Protein AF-A0A662G583-F1 (afdb_monomer_lite)

Foldseek 3Di:
DDPVVVVVVVVVPDQDAAAEDADDFLVVVLVDDLQVQLVLCVDDLVVLLVVVPDDPVLSVVSNDPVDDVVVNQVSVVVSLVRRCPPPSNVVVQCCLCQQQVQNDDDPVGVVSSSVSSNVLSDPCNCVCVQCVRNSHQEYEYDDLDCPRHDPRHYFYADECQLLQVDQALVSVVVLCVLLVHDDPFPVRSLVSLLVSCVVRCVRGPYYDHPCVVVDDPDQDPDDPVLLRQLVVLRVCVDPPDDPDRDDCVSNSNVSSVSVVSSVVSVVVVD

Radius of gyration: 24.38 Å; chains: 1; bounding box: 76×42×62 Å

Sequence (270 aa):
MGAYEYVARIVESLLLIDAHEHLEPESGRLSGSQDPLPMFLTHYLSTDFLVAGMGVEELERLRNSEVPWESRWELFEEWWGYAQTTGYGQVIRLAIRDLYGVEELSRNSYPKLLEAMEKAARPGFYRWVLRERGGIEKCILDRGVVRDYDRDLFVPVIRLDDLIGISTRAGLRRLCEKLHKSIHSIDELESGFRKYIRDRLKEYVGVKVGLAYERTLYFEDVERCEAERALKLLLCGNLEAREYTPGFEELKPLQDYLMHLLLRELEELG

pLDDT: mean 92.72, std 7.93, range [47.19, 98.25]

Secondary structure (DSSP, 8-state):
--HHHHHHHHHHTSPEEEEEE----HHHHHHS---HHHHHTTTHHHHHHHHHT--HHHHHHHH-TTS-HHHHHHHHHHHHHHHTTSHHHHHHHHHHHHHH--SS-STTTHHHHHHHHHHH-STTHHIIIIIIIT-EEEEEE--S--TTS-TTTEEE-EE-HHHH---SHHHHHHHHHHHTS--SSHHHHHHHHHHHHHHHGGG-S-EE--GGGTS-S------HHHHHHHHHHHHHTTSSS------HHHHHHHHHHHHHHHHHHHHHH-

Structure (mmCIF, N/CA/C/O backbone):
data_AF-A0A662G583-F1
#
_entry.id   AF-A0A662G583-F1
#
loop_
_atom_site.group_PDB
_atom_site.id
_atom_site.type_symbol
_atom_site.label_atom_id
_atom_site.label_alt_id
_atom_site.label_comp_id
_atom_site.label_asym_id
_atom_site.labe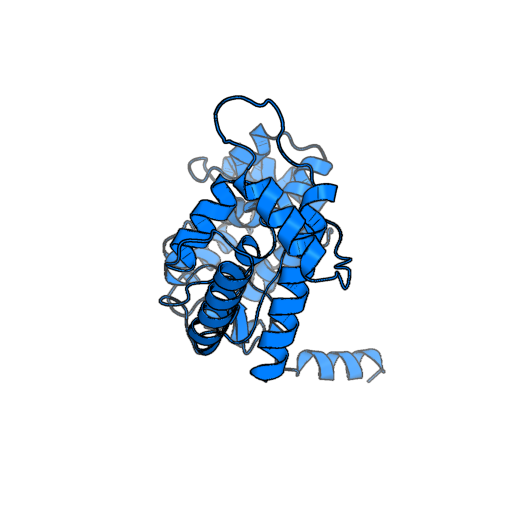l_entity_id
_atom_site.label_seq_id
_atom_site.pdbx_PDB_ins_code
_atom_site.Cartn_x
_atom_site.Cartn_y
_atom_site.Cartn_z
_atom_site.occupancy
_atom_site.B_iso_or_equiv
_atom_site.auth_seq_id
_atom_site.auth_comp_id
_atom_site.auth_asym_id
_atom_site.auth_atom_id
_atom_site.pdbx_PDB_model_num
ATOM 1 N N . MET A 1 1 ? -40.698 3.390 0.089 1.00 69.00 1 MET A N 1
ATOM 2 C CA . MET A 1 1 ? -39.225 3.334 0.028 1.00 69.00 1 MET A CA 1
ATOM 3 C C . MET A 1 1 ? -38.822 4.246 -1.111 1.00 69.00 1 MET A C 1
ATOM 5 O O . MET A 1 1 ? -39.344 4.049 -2.203 1.00 69.00 1 MET A O 1
ATOM 9 N N . GLY A 1 2 ? -38.070 5.309 -0.838 1.00 93.88 2 GLY A N 1
ATOM 10 C CA . GLY A 1 2 ? -37.624 6.235 -1.872 1.00 93.88 2 GLY A CA 1
ATOM 11 C C . GLY A 1 2 ? -36.512 5.619 -2.721 1.00 93.88 2 GLY A C 1
ATOM 12 O O . GLY A 1 2 ? -36.011 4.529 -2.435 1.00 93.88 2 GLY A O 1
ATOM 13 N N . ALA A 1 3 ? -36.145 6.314 -3.799 1.00 93.38 3 ALA A N 1
ATOM 14 C CA . ALA A 1 3 ? -35.082 5.868 -4.698 1.00 93.38 3 ALA A CA 1
ATOM 15 C C . ALA A 1 3 ? -33.729 5.750 -3.974 1.00 93.38 3 ALA A C 1
ATOM 17 O O . ALA A 1 3 ? -32.975 4.820 -4.245 1.00 93.38 3 ALA A O 1
ATOM 18 N N . TYR A 1 4 ? -33.459 6.645 -3.018 1.00 95.12 4 TYR A N 1
ATOM 19 C CA . TYR A 1 4 ? -32.251 6.603 -2.198 1.00 95.12 4 TYR A CA 1
ATOM 20 C C . TYR A 1 4 ? -32.177 5.321 -1.364 1.00 95.12 4 TYR A C 1
ATOM 22 O O . TYR A 1 4 ? -31.207 4.578 -1.479 1.00 95.12 4 TYR A O 1
ATOM 30 N N . GLU A 1 5 ? -33.216 5.011 -0.582 1.00 96.06 5 GLU A N 1
ATOM 31 C CA . GLU A 1 5 ? -33.201 3.830 0.289 1.00 96.06 5 GLU A CA 1
ATOM 32 C C . GLU A 1 5 ? -33.163 2.527 -0.515 1.00 96.06 5 GLU A C 1
ATOM 34 O O . GLU A 1 5 ? -32.616 1.527 -0.055 1.00 96.06 5 GLU A O 1
ATOM 39 N N . TYR A 1 6 ? -33.733 2.532 -1.722 1.00 95.50 6 TYR A N 1
ATOM 40 C CA . TYR A 1 6 ? -33.641 1.399 -2.634 1.00 95.50 6 TYR A CA 1
ATOM 41 C C . TYR A 1 6 ? -32.204 1.171 -3.125 1.00 95.50 6 TYR A C 1
ATOM 43 O O . TYR A 1 6 ? -31.706 0.051 -3.028 1.00 95.50 6 TYR A O 1
ATOM 51 N N . VAL A 1 7 ? -31.524 2.217 -3.610 1.00 95.19 7 VAL A N 1
ATOM 52 C CA . VAL A 1 7 ? -30.134 2.112 -4.090 1.00 95.19 7 VAL A CA 1
ATOM 53 C C . VAL A 1 7 ? -29.179 1.780 -2.945 1.00 95.19 7 VAL A C 1
ATOM 55 O O . VAL A 1 7 ? -28.352 0.887 -3.105 1.00 95.19 7 VAL A O 1
ATOM 58 N N . ALA A 1 8 ? -29.322 2.431 -1.786 1.00 93.12 8 ALA A N 1
ATOM 59 C CA . ALA A 1 8 ? -28.491 2.170 -0.610 1.00 93.12 8 ALA A CA 1
ATOM 60 C C . ALA A 1 8 ? -28.549 0.692 -0.203 1.00 93.12 8 ALA A C 1
ATOM 62 O O . ALA A 1 8 ? -27.513 0.050 -0.083 1.00 93.12 8 ALA A O 1
ATOM 63 N N . ARG A 1 9 ? -29.754 0.111 -0.134 1.00 93.50 9 ARG A N 1
ATOM 64 C CA . ARG A 1 9 ? -29.934 -1.317 0.169 1.00 93.50 9 ARG A CA 1
ATOM 65 C C . ARG A 1 9 ? -29.248 -2.249 -0.821 1.00 93.50 9 ARG A C 1
ATOM 67 O O . ARG A 1 9 ? -28.765 -3.300 -0.415 1.00 93.50 9 ARG A O 1
ATOM 74 N N . ILE A 1 10 ? -29.244 -1.901 -2.108 1.00 93.44 10 ILE A N 1
ATOM 75 C CA . ILE A 1 10 ? -28.528 -2.691 -3.113 1.00 93.44 10 ILE A CA 1
ATOM 76 C C . ILE A 1 10 ? -27.032 -2.608 -2.831 1.00 93.44 10 ILE A C 1
ATOM 78 O O . ILE A 1 10 ? -26.407 -3.650 -2.676 1.00 93.44 10 ILE A O 1
ATOM 82 N N . VAL A 1 11 ? -26.483 -1.397 -2.715 1.00 90.88 11 VAL A N 1
ATOM 83 C CA . VAL A 1 11 ? -25.044 -1.172 -2.505 1.00 90.88 11 VAL A CA 1
ATOM 84 C C . VAL A 1 11 ? -24.551 -1.841 -1.220 1.00 90.88 11 VAL A C 1
ATOM 86 O O . VAL A 1 11 ? -23.551 -2.545 -1.258 1.00 90.88 11 VAL A O 1
ATOM 89 N N . GLU A 1 12 ? -25.284 -1.702 -0.117 1.00 89.12 12 GLU A N 1
ATOM 90 C CA . GLU A 1 12 ? -24.966 -2.315 1.183 1.00 89.12 12 GLU A CA 1
ATOM 91 C C . GLU A 1 12 ? -25.013 -3.853 1.159 1.00 89.12 12 GLU A C 1
ATOM 93 O O . GLU A 1 12 ? -24.443 -4.498 2.035 1.00 89.12 12 GLU A O 1
ATOM 98 N N . SER A 1 13 ? -25.688 -4.455 0.173 1.00 89.25 13 SER A N 1
ATOM 99 C CA . SER A 1 13 ? -25.755 -5.913 0.007 1.00 89.25 13 SER A CA 1
ATOM 100 C C . SER A 1 13 ? -24.648 -6.493 -0.879 1.00 89.25 13 SER A C 1
ATOM 102 O O . SER A 1 13 ? -24.538 -7.716 -0.990 1.00 89.25 13 SER A O 1
ATOM 104 N N . LEU A 1 14 ? -23.852 -5.643 -1.536 1.00 92.19 14 LEU A N 1
ATOM 105 C CA . LEU A 1 14 ? -22.796 -6.092 -2.436 1.00 92.19 14 LEU A CA 1
ATOM 106 C C . LEU A 1 14 ? -21.571 -6.554 -1.647 1.00 92.19 14 LEU A C 1
ATOM 108 O O . LEU A 1 14 ? -21.124 -5.894 -0.713 1.00 92.19 14 LEU A O 1
ATOM 112 N N . LEU A 1 15 ? -20.987 -7.667 -2.089 1.00 91.75 15 LEU A N 1
ATOM 113 C CA . LEU A 1 15 ? -19.636 -8.040 -1.690 1.00 91.75 15 LEU A CA 1
ATOM 114 C C . LEU A 1 15 ? -18.635 -7.133 -2.403 1.00 91.75 15 LEU A C 1
ATOM 116 O O . LEU A 1 15 ? -18.768 -6.862 -3.600 1.00 91.75 15 LEU A O 1
ATOM 120 N N . LEU A 1 16 ? -17.634 -6.673 -1.660 1.00 95.31 16 LEU A N 1
ATOM 121 C CA . LEU A 1 16 ? -16.625 -5.753 -2.162 1.00 95.31 16 LEU A CA 1
ATOM 122 C C . LEU A 1 16 ? -15.333 -6.496 -2.493 1.00 95.31 16 LEU A C 1
ATOM 124 O O . LEU A 1 16 ? -14.888 -7.373 -1.753 1.00 95.31 16 LEU A O 1
ATOM 128 N N . ILE A 1 17 ? -14.704 -6.100 -3.595 1.00 96.12 17 ILE A N 1
ATOM 129 C CA . ILE A 1 17 ? -13.308 -6.420 -3.875 1.00 96.12 17 ILE A CA 1
ATOM 130 C C . ILE A 1 17 ? -12.536 -5.123 -3.725 1.00 96.12 17 ILE A C 1
ATOM 132 O O . ILE A 1 17 ? -12.756 -4.169 -4.471 1.00 96.12 17 ILE A O 1
ATOM 136 N N . ASP A 1 18 ? -11.646 -5.095 -2.747 1.00 96.25 18 ASP A N 1
ATOM 137 C CA . ASP A 1 18 ? -10.718 -3.996 -2.580 1.00 96.25 18 ASP A CA 1
ATOM 138 C C . ASP A 1 18 ? -9.587 -4.162 -3.596 1.00 96.25 18 ASP A C 1
ATOM 140 O O . ASP A 1 18 ? -8.757 -5.070 -3.514 1.00 96.25 18 ASP A O 1
ATOM 144 N N . ALA A 1 19 ? -9.601 -3.294 -4.603 1.00 94.88 19 ALA A N 1
ATOM 145 C CA . ALA A 1 19 ? -8.688 -3.366 -5.729 1.00 94.88 19 ALA A CA 1
ATOM 146 C C . ALA A 1 19 ? -7.260 -2.898 -5.400 1.00 94.88 19 ALA A C 1
ATOM 148 O O . ALA A 1 19 ? -6.385 -3.025 -6.263 1.00 94.88 19 ALA A O 1
ATOM 149 N N . HIS A 1 20 ? -7.005 -2.334 -4.211 1.00 94.56 20 HIS A N 1
ATOM 150 C CA . HIS A 1 20 ? -5.683 -1.826 -3.864 1.00 94.56 20 HIS A CA 1
ATOM 151 C C . HIS A 1 20 ? -5.481 -1.625 -2.358 1.00 94.56 20 HIS A C 1
ATOM 153 O O . HIS A 1 20 ? -6.009 -0.682 -1.777 1.00 94.56 20 HIS A O 1
ATOM 159 N N . GLU A 1 21 ? -4.583 -2.420 -1.778 1.00 93.75 21 GLU A N 1
ATOM 160 C CA . GLU A 1 21 ? -4.292 -2.384 -0.347 1.00 93.75 21 GLU A CA 1
ATOM 161 C C . GLU A 1 21 ? -2.785 -2.489 -0.039 1.00 93.75 21 GLU A C 1
ATOM 163 O O . GLU A 1 21 ? -2.013 -3.157 -0.732 1.00 93.75 21 GLU A O 1
ATOM 168 N N . HIS A 1 22 ? -2.368 -1.834 1.041 1.00 93.12 22 HIS A N 1
ATOM 169 C CA . HIS A 1 22 ? -1.018 -1.783 1.590 1.00 93.12 22 HIS A CA 1
ATOM 170 C C . HIS A 1 22 ? -0.874 -2.397 2.994 1.00 93.12 22 HIS A C 1
ATOM 172 O O . HIS A 1 22 ? 0.248 -2.374 3.527 1.00 93.12 22 HIS A O 1
ATOM 178 N N . LEU A 1 23 ? -1.949 -2.960 3.567 1.00 93.25 23 LEU A N 1
ATOM 179 C CA . LEU A 1 23 ? -1.938 -3.675 4.850 1.00 93.25 23 LEU A CA 1
ATOM 180 C C . LEU A 1 23 ? -0.724 -4.602 4.989 1.00 93.25 23 LEU A C 1
ATOM 182 O O . LEU A 1 23 ? -0.267 -5.238 4.037 1.00 93.25 23 LEU A O 1
ATOM 186 N N . GLU A 1 24 ? -0.186 -4.642 6.202 1.00 92.25 24 GLU A N 1
ATOM 187 C CA . GLU A 1 24 ? 0.840 -5.595 6.615 1.00 92.25 24 GLU A CA 1
ATOM 188 C C . GLU A 1 24 ? 0.227 -6.979 6.911 1.00 92.25 24 GLU A C 1
ATOM 190 O O . GLU A 1 24 ? -0.998 -7.110 6.946 1.00 92.25 24 GLU A O 1
ATOM 195 N N . PRO A 1 25 ? 1.030 -8.039 7.123 1.00 93.88 25 PRO A N 1
ATOM 196 C CA . PRO A 1 25 ? 0.502 -9.312 7.601 1.00 93.88 25 PRO A CA 1
ATOM 197 C C . PRO A 1 25 ? -0.169 -9.157 8.972 1.00 93.88 25 PRO A C 1
ATOM 199 O O . PRO A 1 25 ? 0.294 -8.382 9.809 1.00 93.88 25 PRO A O 1
ATOM 202 N N . GLU A 1 26 ? -1.200 -9.962 9.251 1.00 95.44 26 GLU A N 1
ATOM 203 C CA . GLU A 1 26 ? -1.938 -9.886 10.524 1.00 95.44 26 GLU A CA 1
ATOM 204 C C . GLU A 1 26 ? -1.008 -10.057 11.732 1.00 95.44 26 GLU A C 1
ATOM 206 O O . GLU A 1 26 ? -1.133 -9.344 12.723 1.00 95.44 26 GLU A O 1
ATOM 211 N N . SER A 1 27 ? -0.021 -10.949 11.632 1.00 94.56 27 SER A N 1
ATOM 212 C CA . SER A 1 27 ? 0.983 -11.155 12.679 1.00 94.56 27 SER A CA 1
ATOM 213 C C . SER A 1 27 ? 1.758 -9.879 13.022 1.00 94.56 27 SER A C 1
ATOM 215 O O . SER A 1 27 ? 1.993 -9.622 14.202 1.00 94.56 27 SER A O 1
ATOM 217 N N . GLY A 1 28 ? 2.102 -9.062 12.022 1.00 93.25 28 GLY A N 1
ATOM 218 C CA . GLY A 1 28 ? 2.740 -7.759 12.215 1.00 93.25 28 GLY A CA 1
ATOM 219 C C . GLY A 1 28 ? 1.825 -6.814 12.988 1.00 93.25 28 GLY A C 1
ATOM 220 O O . GLY A 1 28 ? 2.174 -6.381 14.090 1.00 93.25 28 GLY A O 1
ATOM 221 N N . ARG A 1 29 ? 0.591 -6.637 12.497 1.00 93.38 29 ARG A N 1
ATOM 222 C CA . ARG A 1 29 ? -0.436 -5.787 13.118 1.00 93.38 29 ARG A CA 1
ATOM 223 C C . ARG A 1 29 ? -0.730 -6.164 14.571 1.00 93.38 29 ARG A C 1
ATOM 225 O O . ARG A 1 29 ? -0.927 -5.275 15.401 1.00 93.38 29 ARG A O 1
ATOM 232 N N . LEU A 1 30 ? -0.796 -7.461 14.870 1.00 95.56 30 LEU A N 1
ATOM 233 C CA . LEU A 1 30 ? -1.080 -7.981 16.210 1.00 95.56 30 LEU A CA 1
ATOM 234 C C . LEU A 1 30 ? 0.115 -7.865 17.159 1.00 95.56 30 LEU A C 1
ATOM 236 O O . LEU A 1 30 ? -0.081 -7.689 18.356 1.00 95.56 30 LEU A O 1
ATOM 240 N N . SER A 1 31 ? 1.343 -7.958 16.643 1.00 93.56 31 SER A N 1
ATOM 241 C CA . SER A 1 31 ? 2.560 -7.783 17.448 1.00 93.56 31 SER A CA 1
ATOM 242 C C . SER A 1 31 ? 2.870 -6.320 17.778 1.00 93.56 31 SER A C 1
ATOM 244 O O . SER A 1 31 ? 3.627 -6.043 18.708 1.00 93.56 31 SER A O 1
ATOM 246 N N . GLY A 1 32 ? 2.303 -5.389 17.005 1.00 89.31 32 GLY A N 1
ATOM 247 C CA . GLY A 1 32 ? 2.455 -3.956 17.203 1.00 89.31 32 GLY A CA 1
ATOM 248 C C . GLY A 1 32 ? 1.654 -3.408 18.385 1.00 89.31 32 GLY A C 1
ATOM 249 O O . GLY A 1 32 ? 0.796 -4.072 18.970 1.00 89.31 32 GLY A O 1
ATOM 250 N N . SER A 1 33 ? 1.925 -2.145 18.712 1.00 90.06 33 SER A N 1
ATOM 251 C CA . SER A 1 33 ? 1.163 -1.402 19.716 1.00 90.06 33 SER A CA 1
ATOM 252 C C . SER A 1 33 ? -0.302 -1.251 19.295 1.00 90.06 33 SER A C 1
ATOM 254 O O . SER A 1 33 ? -0.591 -0.915 18.147 1.00 90.06 33 SER A O 1
ATOM 256 N N . GLN A 1 34 ? -1.225 -1.452 20.238 1.00 93.56 34 GLN A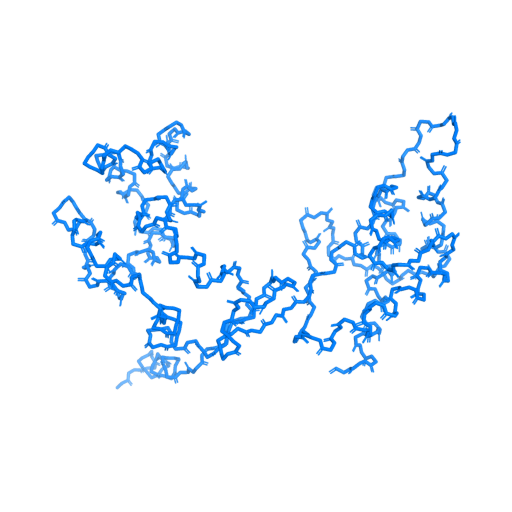 N 1
ATOM 257 C CA . GLN A 1 34 ? -2.657 -1.193 20.042 1.00 93.56 34 GLN A CA 1
ATOM 258 C C . GLN A 1 34 ? -3.057 0.241 20.410 1.00 93.56 34 GLN A C 1
ATOM 260 O O . GLN A 1 34 ? -4.241 0.563 20.440 1.00 93.56 34 GLN A O 1
ATOM 265 N N . ASP A 1 35 ? -2.070 1.106 20.648 1.00 95.00 35 ASP A N 1
ATOM 266 C CA . ASP A 1 35 ? -2.219 2.536 20.897 1.00 95.00 35 ASP A CA 1
ATOM 267 C C . ASP A 1 35 ? -2.857 3.251 19.679 1.00 95.00 35 ASP A C 1
ATOM 269 O O . ASP A 1 35 ? -2.252 3.298 18.601 1.00 95.00 35 ASP A O 1
ATOM 273 N N . PRO A 1 36 ? -4.078 3.808 19.812 1.00 95.00 36 PRO A N 1
ATOM 274 C CA . PRO A 1 36 ? -4.773 4.439 18.698 1.00 95.00 36 PRO A CA 1
ATOM 275 C C . PRO A 1 36 ? -4.093 5.693 18.139 1.00 95.00 36 PRO A C 1
ATOM 277 O O . PRO A 1 36 ? -4.243 5.948 16.948 1.00 95.00 36 PRO A O 1
ATOM 280 N N . LEU A 1 37 ? -3.357 6.489 18.930 1.00 95.94 37 LEU A N 1
ATOM 281 C CA . LEU A 1 37 ? -2.835 7.775 18.432 1.00 95.94 37 LEU A CA 1
ATOM 282 C C . LEU A 1 37 ? -1.767 7.611 17.348 1.00 95.94 37 LEU A C 1
ATOM 284 O O . LEU A 1 37 ? -1.948 8.201 16.282 1.00 95.94 37 LEU A O 1
ATOM 288 N N . PRO A 1 38 ? -0.699 6.810 17.538 1.00 94.25 38 PRO A N 1
ATOM 289 C CA . PRO A 1 38 ? 0.245 6.518 16.473 1.00 94.25 38 PRO A CA 1
ATOM 290 C C . PRO A 1 38 ? -0.468 5.951 15.249 1.00 94.25 38 PRO A C 1
ATOM 292 O O . PRO A 1 38 ? -0.206 6.416 14.145 1.00 94.25 38 PRO A O 1
ATOM 295 N N . MET A 1 39 ? -1.419 5.024 15.429 1.00 93.81 39 MET A N 1
ATOM 296 C CA . MET A 1 39 ? -2.165 4.423 14.318 1.00 93.81 39 MET A CA 1
ATOM 297 C C . MET A 1 39 ? -2.963 5.459 13.517 1.00 93.81 39 MET A C 1
ATOM 299 O O . MET A 1 39 ? -2.798 5.558 12.302 1.00 93.81 39 MET A O 1
ATOM 303 N N . PHE A 1 40 ? -3.796 6.269 14.175 1.00 95.19 40 PHE A N 1
ATOM 304 C CA . PHE A 1 40 ? -4.617 7.282 13.503 1.00 95.19 40 PHE A CA 1
ATOM 305 C C . PHE A 1 40 ? -3.751 8.354 12.841 1.00 95.19 40 PHE A C 1
ATOM 307 O O . PHE A 1 40 ? -4.047 8.811 11.737 1.00 95.19 40 PHE A O 1
ATOM 314 N N . LEU A 1 41 ? -2.651 8.728 13.494 1.00 96.31 41 LEU A N 1
ATOM 315 C CA . LEU A 1 41 ? -1.761 9.792 13.054 1.00 96.31 41 LEU A CA 1
ATOM 316 C C . LEU A 1 41 ? -0.595 9.286 12.204 1.00 96.31 41 LEU A C 1
ATOM 318 O O . LEU A 1 41 ? 0.297 10.074 11.916 1.00 96.31 41 LEU A O 1
ATOM 322 N N . THR A 1 42 ? -0.568 8.024 11.766 1.00 91.06 42 THR A N 1
ATOM 323 C CA . THR A 1 42 ? 0.512 7.526 10.888 1.00 91.06 42 THR A CA 1
ATOM 324 C C . THR A 1 42 ? 0.470 8.217 9.520 1.00 91.06 42 THR A C 1
ATOM 326 O O . THR A 1 42 ? 1.511 8.529 8.945 1.00 91.06 42 THR A O 1
ATOM 329 N N . HIS A 1 43 ? -0.734 8.500 9.014 1.00 88.38 43 HIS A N 1
ATOM 330 C CA . HIS A 1 43 ? -0.946 9.043 7.673 1.00 88.38 43 HIS A CA 1
ATOM 331 C C . HIS A 1 43 ? -1.839 10.290 7.709 1.00 88.38 43 HIS A C 1
ATOM 333 O O . HIS A 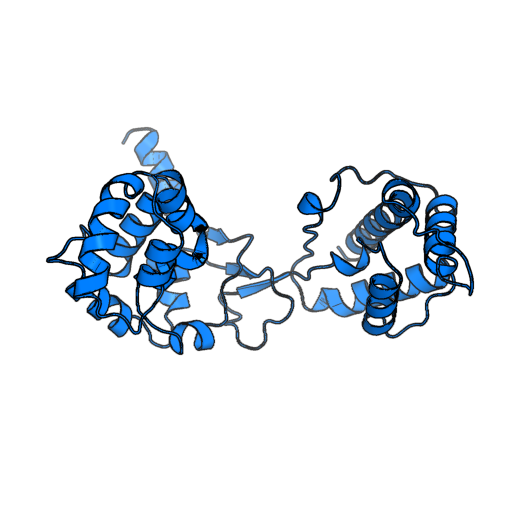1 43 ? -1.493 11.295 8.327 1.00 88.38 43 HIS A O 1
ATOM 339 N N . TYR A 1 44 ? -2.987 10.249 7.040 1.00 94.12 44 TYR A N 1
ATOM 340 C CA . TYR A 1 44 ? -3.688 11.443 6.589 1.00 94.12 44 TYR A CA 1
ATOM 341 C C . TYR A 1 44 ? -4.314 12.305 7.687 1.00 94.12 44 TYR A C 1
ATOM 343 O O . TYR A 1 44 ? -4.316 13.524 7.547 1.00 94.12 44 TYR A O 1
ATOM 351 N N . LEU A 1 45 ? -4.764 11.725 8.807 1.00 96.81 45 LEU A N 1
ATOM 352 C CA . LEU A 1 45 ? -5.287 12.537 9.913 1.00 96.81 45 LEU A CA 1
ATOM 353 C C . LEU A 1 45 ? -4.213 13.486 10.472 1.00 96.81 45 LEU A C 1
ATOM 355 O O . LEU A 1 45 ? -4.521 14.605 10.870 1.00 96.81 45 LEU A O 1
ATOM 359 N N . SER A 1 46 ? -2.939 13.077 10.448 1.00 97.00 46 SER A N 1
ATOM 360 C CA . SER A 1 46 ? -1.851 13.967 10.863 1.00 97.00 46 SER A CA 1
ATOM 361 C C . SER A 1 46 ? -1.705 15.183 9.950 1.00 97.00 46 SER A C 1
ATOM 363 O O . SER A 1 46 ? -1.331 16.252 10.418 1.00 97.00 46 SER A O 1
ATOM 365 N N . THR A 1 47 ? -2.047 15.061 8.663 1.00 96.50 47 THR A N 1
ATOM 366 C CA . THR A 1 47 ? -2.050 16.198 7.736 1.00 96.50 47 THR A CA 1
ATOM 367 C C . THR A 1 47 ? -3.133 17.207 8.103 1.00 96.50 47 THR A C 1
ATOM 369 O O . THR A 1 47 ? -2.849 18.401 8.088 1.00 96.50 47 THR A O 1
ATOM 372 N N . ASP A 1 48 ? -4.326 16.752 8.500 1.00 97.06 48 ASP A N 1
ATOM 373 C CA . ASP A 1 48 ? -5.389 17.651 8.972 1.00 97.06 48 ASP A CA 1
ATOM 374 C C . ASP A 1 48 ? -4.933 18.442 10.207 1.00 97.06 48 ASP A C 1
ATOM 376 O O . ASP A 1 48 ? -5.146 19.651 10.283 1.00 97.06 48 ASP A O 1
ATOM 380 N N . PHE A 1 49 ? -4.238 17.782 11.139 1.00 97.75 49 PHE A N 1
ATOM 381 C CA . PHE A 1 49 ? -3.684 18.428 12.332 1.00 97.75 49 PHE A CA 1
ATOM 382 C C . PHE A 1 49 ? -2.612 19.468 11.975 1.00 97.75 49 PHE A C 1
ATOM 384 O O . PHE A 1 49 ? -2.677 20.609 12.433 1.00 97.75 49 PHE A O 1
ATOM 391 N N . LEU A 1 50 ? -1.650 19.103 11.121 1.00 97.25 50 LEU A N 1
ATOM 392 C CA . LEU A 1 50 ? -0.570 19.999 10.692 1.00 97.25 50 LEU A CA 1
ATOM 393 C C . LEU A 1 50 ? -1.103 21.227 9.942 1.00 97.25 50 LEU A C 1
ATOM 395 O O . LEU A 1 50 ? -0.658 22.344 10.189 1.00 97.25 50 LEU A O 1
ATOM 399 N N . VAL A 1 51 ? -2.074 21.042 9.043 1.00 96.00 51 VAL A N 1
ATOM 400 C CA . VAL A 1 51 ? -2.672 22.147 8.273 1.00 96.00 51 VAL A CA 1
ATOM 401 C C . VAL A 1 51 ? -3.542 23.043 9.155 1.00 96.00 51 VAL A C 1
ATOM 403 O O . VAL A 1 51 ? -3.598 24.249 8.918 1.00 96.00 51 VAL A O 1
ATOM 406 N N . ALA A 1 52 ? -4.178 22.491 10.193 1.00 95.88 52 ALA A N 1
ATOM 407 C CA . ALA A 1 52 ? -4.888 23.282 11.197 1.00 95.88 52 ALA A CA 1
ATOM 408 C C . ALA A 1 52 ? -3.943 24.134 12.068 1.00 95.88 52 ALA A C 1
ATOM 410 O O . ALA A 1 52 ? -4.399 25.098 12.681 1.00 95.88 52 ALA A O 1
ATOM 411 N N . GLY A 1 53 ? -2.643 23.814 12.097 1.00 97.38 53 GLY A N 1
ATOM 412 C CA . GLY A 1 53 ? -1.611 24.602 12.772 1.00 97.38 53 GLY A CA 1
ATOM 413 C C . GLY A 1 53 ? -0.790 23.854 13.824 1.00 97.38 53 GLY A C 1
ATOM 414 O O . GLY A 1 53 ? 0.018 24.499 14.489 1.00 97.38 53 GLY A O 1
ATOM 415 N N . MET A 1 54 ? -0.969 22.536 13.990 1.00 97.62 54 MET A N 1
ATOM 416 C CA . MET A 1 54 ? -0.192 21.741 14.950 1.00 97.62 54 MET A CA 1
ATOM 417 C C . MET A 1 54 ? 1.302 21.777 14.611 1.00 97.62 54 MET A C 1
ATOM 419 O O . MET A 1 54 ? 1.692 21.596 13.454 1.00 97.62 54 MET A O 1
ATOM 423 N N . GLY A 1 55 ? 2.156 21.940 15.624 1.00 97.62 55 GLY A N 1
ATOM 424 C CA . GLY A 1 55 ? 3.603 21.825 15.461 1.00 97.62 55 GLY A CA 1
ATOM 425 C C . GLY A 1 55 ? 4.063 20.380 15.231 1.00 97.62 55 GLY A C 1
ATOM 426 O O . GLY A 1 55 ? 3.499 19.429 15.767 1.00 97.62 55 GLY A O 1
ATOM 427 N N . VAL A 1 56 ? 5.154 20.185 14.482 1.00 96.88 56 VAL A N 1
ATOM 428 C CA . VAL A 1 56 ? 5.712 18.837 14.234 1.00 96.88 56 VAL A CA 1
ATOM 429 C C . VAL A 1 56 ? 6.111 18.138 15.541 1.00 96.88 56 VAL A C 1
ATOM 431 O O . VAL A 1 56 ? 5.874 16.947 15.701 1.00 96.88 56 VAL A O 1
ATOM 434 N N . GLU A 1 57 ? 6.659 18.872 16.509 1.00 96.88 57 GLU A N 1
ATOM 435 C CA . GLU A 1 57 ? 7.049 18.327 17.818 1.00 96.88 57 GLU A CA 1
ATOM 436 C C . GLU A 1 57 ? 5.841 17.828 18.628 1.00 96.88 57 GLU A C 1
ATOM 438 O O . GLU A 1 57 ? 5.916 16.805 19.310 1.00 96.88 57 GLU A O 1
ATOM 443 N N . GLU A 1 58 ? 4.708 18.523 18.521 1.00 96.69 58 GLU A N 1
ATOM 444 C CA . GLU A 1 58 ? 3.445 18.124 19.142 1.00 96.69 58 GLU A CA 1
ATOM 445 C C . GLU A 1 58 ? 2.901 16.847 18.501 1.00 96.69 58 GLU A C 1
ATOM 447 O O . GLU A 1 58 ? 2.505 15.918 19.208 1.00 96.69 58 GLU A O 1
ATOM 452 N N . LEU A 1 59 ? 2.954 16.755 17.169 1.00 97.56 59 LEU A N 1
ATOM 453 C CA . LEU A 1 59 ? 2.571 15.551 16.438 1.00 97.56 59 LEU A CA 1
ATOM 454 C C . LEU A 1 59 ? 3.425 14.342 16.844 1.00 97.56 59 LEU A C 1
ATOM 456 O O . LEU A 1 59 ? 2.887 13.268 17.123 1.00 97.56 59 LEU A O 1
ATOM 460 N N . GLU A 1 60 ? 4.745 14.509 16.924 1.00 96.94 60 GLU A N 1
ATOM 461 C CA . GLU A 1 60 ? 5.646 13.437 17.359 1.00 96.94 60 GLU A CA 1
ATOM 462 C C . GLU A 1 60 ? 5.389 13.037 18.817 1.00 96.94 60 GLU A C 1
ATOM 464 O O . GLU A 1 60 ? 5.412 11.852 19.155 1.00 96.94 60 GLU A O 1
ATOM 469 N N . ARG A 1 61 ? 5.031 13.994 19.682 1.00 96.50 61 ARG A N 1
ATOM 470 C CA . ARG A 1 61 ? 4.591 13.692 21.048 1.00 96.50 61 ARG A CA 1
ATOM 471 C C . ARG A 1 61 ? 3.312 12.851 21.072 1.00 96.50 61 ARG A C 1
ATOM 473 O O . ARG A 1 61 ? 3.219 11.951 21.903 1.00 96.50 61 ARG A O 1
ATOM 480 N N . LEU A 1 62 ? 2.343 13.101 20.187 1.00 97.19 62 LEU A N 1
ATOM 481 C CA . LEU A 1 62 ? 1.122 12.285 20.089 1.00 97.19 62 LEU A CA 1
ATOM 482 C C . LEU A 1 62 ? 1.405 10.856 19.604 1.00 97.19 62 LEU A C 1
ATOM 484 O O . LEU A 1 62 ? 0.782 9.907 20.090 1.00 97.19 62 LEU A O 1
ATOM 488 N N . ARG A 1 63 ? 2.362 10.699 18.684 1.00 96.06 63 ARG A N 1
ATOM 489 C CA . ARG A 1 63 ? 2.813 9.402 18.151 1.00 96.06 63 ARG A CA 1
ATOM 490 C C . ARG A 1 63 ? 3.701 8.613 19.117 1.00 96.06 63 ARG A C 1
ATOM 492 O O . ARG A 1 63 ? 3.932 7.429 18.890 1.00 96.06 63 ARG A O 1
ATOM 499 N N . ASN A 1 64 ? 4.201 9.229 20.185 1.00 95.31 64 ASN A N 1
ATOM 500 C CA . ASN A 1 64 ? 5.056 8.545 21.147 1.00 95.31 64 ASN A CA 1
ATOM 501 C C . ASN A 1 64 ? 4.233 7.792 22.211 1.00 95.31 64 ASN A C 1
ATOM 503 O O . ASN A 1 64 ? 3.734 8.393 23.165 1.00 95.31 64 ASN A O 1
ATOM 507 N N . SER A 1 65 ? 4.151 6.463 22.088 1.00 92.94 65 SER A N 1
ATOM 508 C CA . SER A 1 65 ? 3.459 5.598 23.057 1.00 92.94 65 SER A CA 1
ATOM 509 C C . SER A 1 65 ? 4.107 5.530 24.447 1.00 92.94 65 SER A C 1
ATOM 511 O O . SER A 1 65 ? 3.453 5.072 25.380 1.00 92.94 65 SER A O 1
ATOM 513 N N . GLU A 1 66 ? 5.350 5.990 24.627 1.00 93.69 66 GLU A N 1
ATOM 514 C CA . GLU A 1 66 ? 5.987 6.076 25.954 1.00 93.69 66 GLU A CA 1
ATOM 515 C C . GLU A 1 66 ? 5.415 7.224 26.800 1.00 93.69 66 GLU A C 1
ATOM 517 O O . GLU A 1 66 ? 5.521 7.217 28.028 1.00 93.69 66 GLU A O 1
ATOM 522 N N . VAL A 1 67 ? 4.790 8.218 26.159 1.00 93.94 67 VAL A N 1
ATOM 523 C CA . VAL A 1 67 ? 4.112 9.310 26.859 1.00 93.94 67 VAL A CA 1
ATOM 524 C C . VAL A 1 67 ? 2.745 8.810 27.346 1.00 93.94 67 VAL A C 1
ATOM 526 O O . VAL A 1 67 ? 1.967 8.287 26.538 1.00 93.94 67 VAL A O 1
ATOM 529 N N . PRO A 1 68 ? 2.393 9.000 28.634 1.00 92.12 68 PRO A N 1
ATOM 530 C CA . PRO A 1 68 ? 1.092 8.602 29.160 1.00 92.12 68 PRO A CA 1
ATOM 531 C C . PRO A 1 68 ? -0.060 9.172 28.339 1.00 92.12 68 PRO A C 1
ATOM 533 O O . PRO A 1 68 ? -0.020 10.325 27.892 1.00 92.12 68 PRO A O 1
ATOM 536 N N . TRP A 1 69 ? -1.096 8.360 28.146 1.00 92.50 69 TRP A N 1
ATOM 537 C CA . TRP A 1 69 ? -2.218 8.727 27.295 1.00 92.50 69 TRP A CA 1
ATOM 538 C C . TRP A 1 69 ? -2.929 9.982 27.800 1.00 92.50 69 TRP A C 1
ATOM 540 O O . TRP A 1 69 ? -3.280 10.844 27.007 1.00 92.50 69 TRP A O 1
ATOM 550 N N . GLU A 1 70 ? -3.075 10.143 29.114 1.00 91.25 70 GLU A N 1
ATOM 551 C CA . GLU A 1 70 ? -3.696 11.311 29.745 1.00 91.25 70 GLU A CA 1
ATOM 552 C C . GLU A 1 70 ? -3.020 12.618 29.310 1.00 91.25 70 GLU A C 1
ATOM 554 O O . GLU A 1 70 ? -3.695 13.608 29.038 1.00 91.25 70 GLU A O 1
ATOM 559 N N . SER A 1 71 ? -1.686 12.608 29.200 1.00 92.38 71 SER A N 1
ATOM 560 C CA . SER A 1 71 ? -0.900 13.767 28.765 1.00 92.38 71 SER A CA 1
ATOM 561 C C . SER A 1 71 ? -0.976 14.012 27.259 1.00 92.38 71 SER A C 1
ATOM 563 O O . SER A 1 71 ? -0.813 15.148 26.821 1.00 92.38 71 SER A O 1
ATOM 565 N N . ARG A 1 72 ? -1.187 12.963 26.457 1.00 95.81 72 ARG A N 1
ATOM 566 C CA . ARG A 1 72 ? -1.396 13.085 25.007 1.00 95.81 72 ARG A CA 1
ATOM 567 C C . ARG A 1 72 ? -2.828 13.486 24.668 1.00 95.81 72 ARG A C 1
ATOM 569 O O . ARG A 1 72 ? -3.030 14.189 23.687 1.00 95.81 72 ARG A O 1
ATOM 576 N N . TRP A 1 73 ? -3.803 13.085 25.482 1.00 95.81 73 TRP A N 1
ATOM 577 C CA . TRP A 1 73 ? -5.218 13.358 25.259 1.00 95.81 73 TRP A CA 1
ATOM 578 C C . TRP A 1 73 ? -5.520 14.856 25.237 1.00 95.81 73 TRP A C 1
ATOM 580 O O . TRP A 1 73 ? -6.228 15.300 24.347 1.00 95.81 73 TRP A O 1
ATOM 590 N N . GLU A 1 74 ? -4.964 15.632 26.172 1.00 91.06 74 GLU A N 1
ATOM 591 C CA . GLU A 1 74 ? -5.166 17.091 26.218 1.00 91.06 74 GLU A CA 1
ATOM 592 C C . GLU A 1 74 ? -4.792 17.770 24.910 1.00 91.06 74 GLU A C 1
ATOM 594 O O . GLU A 1 74 ? -5.564 18.555 24.372 1.00 91.06 74 GLU A O 1
ATOM 599 N N . LEU A 1 75 ? -3.630 17.399 24.380 1.00 94.62 75 LEU A N 1
ATOM 600 C CA . LEU A 1 75 ? -3.160 17.884 23.097 1.00 94.62 75 LEU A CA 1
ATOM 601 C C . LEU A 1 75 ? -4.030 17.337 21.956 1.00 94.62 75 LEU A C 1
ATOM 603 O O . LEU A 1 75 ? -4.478 18.090 21.105 1.00 94.62 75 LEU A O 1
ATOM 607 N N . PHE A 1 76 ? -4.308 16.033 21.937 1.00 97.25 76 PHE A N 1
ATOM 608 C CA . PHE A 1 76 ? -5.107 15.412 20.881 1.00 97.25 76 PHE A CA 1
ATOM 609 C C . PHE A 1 76 ? -6.514 16.011 20.769 1.00 97.25 76 PHE A C 1
ATOM 611 O O . PHE A 1 76 ? -6.981 16.238 19.658 1.00 97.25 76 PHE A O 1
ATOM 618 N N . GLU A 1 77 ? -7.190 16.252 21.892 1.00 96.62 77 GLU A N 1
ATOM 619 C CA . GLU A 1 77 ? -8.581 16.713 21.955 1.00 96.62 77 GLU A CA 1
ATOM 620 C C . GLU A 1 77 ? -8.777 18.062 21.256 1.00 96.62 77 GLU A C 1
ATOM 622 O O . GLU A 1 77 ? -9.743 18.227 20.508 1.00 96.62 77 GLU A O 1
ATOM 627 N N . GLU A 1 78 ? -7.833 18.990 21.430 1.00 94.94 78 GLU A N 1
ATOM 628 C CA . GLU A 1 78 ? -7.830 20.284 20.742 1.00 94.94 78 GLU A CA 1
ATOM 629 C C . GLU A 1 78 ? -7.828 20.101 19.219 1.00 94.94 78 GLU A C 1
ATOM 631 O O . GLU A 1 78 ? -8.721 20.580 18.514 1.00 94.94 78 GLU A O 1
ATOM 636 N N . TRP A 1 79 ? -6.867 19.332 18.710 1.00 97.44 79 TRP A N 1
ATOM 637 C CA . TRP A 1 79 ? -6.676 19.150 17.272 1.00 97.44 79 TRP A CA 1
ATOM 638 C C . TRP A 1 79 ? -7.726 18.246 16.630 1.00 97.44 79 TRP A C 1
ATOM 640 O O . TRP A 1 79 ? -8.156 18.471 15.495 1.00 97.44 79 TRP A O 1
ATOM 650 N N . TRP A 1 80 ? -8.226 17.274 17.387 1.00 97.44 80 TRP A N 1
ATOM 651 C CA . TRP A 1 80 ? -9.374 16.466 17.007 1.00 97.44 80 TRP A CA 1
ATOM 652 C C . TRP A 1 80 ? -10.626 17.323 16.799 1.00 97.44 80 TRP A C 1
ATOM 654 O O . TRP A 1 80 ? -11.385 17.074 15.861 1.00 97.44 80 TRP A O 1
ATOM 664 N N . GLY A 1 81 ? -10.799 18.385 17.593 1.00 96.12 81 GLY A N 1
ATOM 665 C CA . GLY A 1 81 ? -11.850 19.386 17.412 1.00 96.12 81 GLY A CA 1
ATOM 666 C C . GLY A 1 81 ? -11.903 19.963 15.993 1.00 96.12 81 GLY A C 1
ATOM 667 O O . GLY A 1 81 ? -12.994 20.104 15.437 1.00 96.12 81 GLY A O 1
ATOM 668 N N . TYR A 1 82 ? -10.740 20.217 15.387 1.00 96.44 82 TYR A N 1
ATOM 669 C CA . TYR A 1 82 ? -10.622 20.760 14.030 1.00 96.44 82 TYR A CA 1
ATOM 670 C C . TYR A 1 82 ? -10.758 19.703 12.925 1.00 96.44 82 TYR A C 1
ATOM 672 O O . TYR A 1 82 ? -11.240 20.022 11.840 1.00 96.44 82 TYR A O 1
ATOM 680 N N . ALA A 1 83 ? -10.355 18.455 13.182 1.00 97.00 83 ALA A N 1
ATOM 681 C CA . ALA A 1 83 ? -10.262 17.428 12.140 1.00 97.00 83 ALA A CA 1
ATOM 682 C C . ALA A 1 83 ? -11.431 16.433 12.107 1.00 97.00 83 ALA A C 1
ATOM 684 O O . ALA A 1 83 ? -11.672 15.803 11.084 1.00 97.00 83 ALA A O 1
ATOM 685 N N . GLN A 1 84 ? -12.187 16.253 13.192 1.00 96.12 84 GLN A N 1
ATOM 686 C CA . GLN A 1 84 ? -13.152 15.146 13.314 1.00 96.12 84 GLN A CA 1
ATOM 687 C C . GLN A 1 84 ? -14.288 15.139 12.271 1.00 96.12 84 GLN A C 1
ATOM 689 O O . GLN A 1 84 ? -14.988 14.136 12.129 1.00 96.12 84 GLN A O 1
ATOM 694 N N . THR A 1 85 ? -14.510 16.255 11.573 1.00 96.19 85 THR A N 1
ATOM 695 C CA . THR A 1 85 ? -15.514 16.395 10.509 1.00 96.19 85 THR A CA 1
ATOM 696 C C . THR A 1 85 ? -14.926 16.330 9.097 1.00 96.19 85 THR A C 1
ATOM 698 O O . THR A 1 85 ? -15.706 16.313 8.143 1.00 96.19 85 THR A O 1
ATOM 701 N N . THR A 1 86 ? -13.597 16.256 8.944 1.00 96.81 86 THR A N 1
ATOM 702 C CA . THR A 1 86 ? -12.929 16.027 7.651 1.00 96.81 86 THR A CA 1
ATOM 703 C C . THR A 1 86 ? -13.191 14.605 7.155 1.00 96.81 86 THR A C 1
ATOM 705 O O . THR A 1 86 ? -13.666 13.749 7.903 1.00 96.81 86 THR A O 1
ATOM 708 N N . GLY A 1 87 ? -12.848 14.313 5.896 1.00 96.38 87 GLY A N 1
ATOM 709 C CA . GLY A 1 87 ? -12.966 12.954 5.358 1.00 96.38 87 GLY A CA 1
ATOM 710 C C . GLY A 1 87 ? -12.208 11.919 6.199 1.00 96.38 87 GLY A C 1
ATOM 711 O O . GLY A 1 87 ? -12.769 10.885 6.551 1.00 96.38 87 GLY A O 1
ATOM 712 N N . TYR A 1 88 ? -10.967 12.218 6.598 1.00 96.19 88 TYR A N 1
ATOM 713 C CA . TYR A 1 88 ? -10.157 11.306 7.411 1.00 96.19 88 TYR A CA 1
ATOM 714 C C . TYR A 1 88 ? -10.671 11.202 8.850 1.00 96.19 88 TYR A C 1
ATOM 716 O O . TYR A 1 88 ? -10.755 10.097 9.390 1.00 96.19 88 TYR A O 1
ATOM 724 N N . GLY A 1 89 ? -11.092 12.321 9.449 1.00 96.94 89 GLY A N 1
ATOM 725 C CA . GLY A 1 89 ? -11.728 12.321 10.765 1.00 96.94 89 GLY A CA 1
ATOM 726 C C . GLY A 1 89 ? -13.008 11.484 10.792 1.00 96.94 89 GLY A C 1
ATOM 727 O O . GLY A 1 89 ? -13.198 10.672 11.698 1.00 96.94 89 GLY A O 1
ATOM 728 N N . GLN A 1 90 ? -13.855 11.595 9.765 1.00 97.25 90 GLN A N 1
ATOM 729 C CA . GLN A 1 90 ? -15.074 10.794 9.650 1.00 97.25 90 GLN A CA 1
ATOM 730 C C . GLN A 1 90 ? -14.780 9.297 9.522 1.00 97.25 90 GLN A C 1
ATOM 732 O O . GLN A 1 90 ? -15.432 8.507 10.203 1.00 97.25 90 GLN A O 1
ATOM 737 N N . VAL A 1 91 ? -13.781 8.896 8.726 1.00 95.69 91 VAL A N 1
ATOM 738 C CA . VAL A 1 91 ? -13.362 7.485 8.624 1.00 95.69 91 VAL A CA 1
ATOM 739 C C . VAL A 1 91 ? -12.954 6.936 9.994 1.00 95.69 91 VAL A C 1
ATOM 741 O O . VAL A 1 91 ? -13.418 5.865 10.385 1.00 95.69 91 VAL A O 1
ATOM 744 N N . ILE A 1 92 ? -12.158 7.686 10.765 1.00 96.44 92 ILE A N 1
ATOM 745 C CA . ILE A 1 92 ? -11.760 7.281 12.121 1.00 96.44 92 ILE A CA 1
ATOM 746 C C . ILE A 1 92 ? -12.968 7.195 13.061 1.00 96.44 92 ILE A C 1
ATOM 748 O O . ILE A 1 92 ? -13.102 6.209 13.782 1.00 96.44 92 ILE A O 1
ATOM 752 N N . ARG A 1 93 ? -13.889 8.167 13.031 1.00 97.50 93 ARG A N 1
ATOM 753 C CA . ARG A 1 93 ? -15.123 8.120 13.838 1.00 97.50 93 ARG A CA 1
ATOM 754 C C . ARG A 1 93 ? -15.962 6.882 13.539 1.00 97.50 93 ARG A C 1
ATOM 756 O O . ARG A 1 93 ? -16.421 6.222 14.468 1.00 97.50 93 ARG A O 1
ATOM 763 N N . LEU A 1 94 ? -16.156 6.575 12.256 1.00 96.62 94 LEU A N 1
ATOM 764 C CA . LEU A 1 94 ? -16.908 5.403 11.817 1.00 96.62 94 LEU A CA 1
ATOM 765 C C . LEU A 1 94 ? -16.224 4.117 12.277 1.00 96.62 94 LEU A C 1
ATOM 767 O O . LEU A 1 94 ? -16.888 3.267 12.855 1.00 96.62 94 LEU A O 1
ATOM 771 N N . ALA A 1 95 ? -14.903 3.999 12.124 1.00 96.62 95 ALA A N 1
ATOM 772 C CA . ALA A 1 95 ? -14.160 2.836 12.604 1.00 96.62 95 ALA A CA 1
ATOM 773 C C . ALA A 1 95 ? -14.254 2.673 14.132 1.00 96.62 95 ALA A C 1
ATOM 775 O O . ALA A 1 95 ? -14.486 1.570 14.621 1.00 96.62 95 ALA A O 1
ATOM 776 N N . ILE A 1 96 ? -14.130 3.760 14.899 1.00 97.62 96 ILE A N 1
ATOM 777 C CA . ILE A 1 96 ? -14.257 3.750 16.365 1.00 97.62 96 ILE A CA 1
ATOM 778 C C . ILE A 1 96 ? -15.643 3.249 16.800 1.00 97.62 96 ILE A C 1
ATOM 780 O O . ILE A 1 96 ? -15.748 2.370 17.661 1.00 97.62 96 ILE A O 1
ATOM 784 N N . ARG A 1 97 ? -16.702 3.757 16.168 1.00 97.88 97 ARG A N 1
ATOM 785 C CA . ARG A 1 97 ? -18.078 3.342 16.448 1.00 97.88 97 ARG A CA 1
ATOM 786 C C . ARG A 1 97 ? -18.341 1.908 15.997 1.00 97.88 97 ARG A C 1
ATOM 788 O O . ARG A 1 97 ? -18.759 1.071 16.793 1.00 97.88 97 ARG A O 1
ATOM 795 N N . ASP A 1 98 ? -18.075 1.613 14.731 1.00 96.94 98 ASP A N 1
ATOM 796 C CA . ASP A 1 98 ? -18.509 0.376 14.086 1.00 96.94 98 ASP A CA 1
ATOM 797 C C . ASP A 1 98 ? -17.591 -0.804 14.403 1.00 96.94 98 ASP A C 1
ATOM 799 O O . ASP A 1 98 ? -18.041 -1.941 14.367 1.00 96.94 98 ASP A O 1
ATOM 803 N N . LEU A 1 99 ? -16.323 -0.606 14.748 1.00 97.56 99 LEU A N 1
ATOM 804 C CA . LEU A 1 99 ? -15.457 -1.721 15.148 1.00 97.56 99 LEU A CA 1
ATOM 805 C C . LEU A 1 99 ? -15.410 -1.878 16.669 1.00 97.56 99 LEU A C 1
ATOM 807 O O . LEU A 1 99 ? -15.400 -3.002 17.164 1.00 97.56 99 LEU A O 1
ATOM 811 N N . TYR A 1 100 ? -15.439 -0.778 17.422 1.00 97.75 100 TYR A N 1
ATOM 812 C CA . TYR A 1 100 ? -15.148 -0.808 18.860 1.00 97.75 100 TYR A CA 1
ATOM 813 C C . TYR A 1 100 ? -16.315 -0.365 19.755 1.00 97.75 100 TYR A C 1
ATOM 815 O O . TYR A 1 100 ? -16.190 -0.404 20.978 1.00 97.75 100 TYR A O 1
ATOM 823 N N . GLY A 1 101 ? -17.464 0.008 19.181 1.00 97.56 101 GLY A N 1
ATOM 824 C CA . GLY A 1 101 ? -18.683 0.330 19.931 1.00 97.56 101 GLY A CA 1
ATOM 825 C C . GLY A 1 101 ? -18.608 1.639 20.721 1.00 97.56 101 GLY A C 1
ATOM 826 O O . GLY A 1 101 ? -19.335 1.810 21.701 1.00 97.56 101 GLY A O 1
ATOM 827 N N . VAL A 1 102 ? -17.710 2.551 20.338 1.00 98.06 102 VAL A N 1
ATOM 828 C CA . VAL A 1 102 ? -17.546 3.858 20.984 1.00 98.06 102 VAL A CA 1
ATOM 829 C C . VAL A 1 102 ? -18.176 4.934 20.096 1.00 98.06 102 VAL A C 1
ATOM 831 O O . VAL A 1 102 ? -17.627 5.304 19.070 1.00 98.06 102 VAL A O 1
ATOM 834 N N . GLU A 1 103 ? -19.349 5.438 20.480 1.00 96.31 103 GLU A N 1
ATOM 835 C CA . GLU A 1 103 ? -20.121 6.393 19.657 1.00 96.31 103 GLU A CA 1
ATOM 836 C C . GLU A 1 103 ? -19.418 7.741 19.444 1.00 96.31 103 GLU A C 1
ATOM 838 O O . GLU A 1 103 ? -19.500 8.351 18.377 1.00 96.31 103 GLU A O 1
ATOM 843 N N . GLU A 1 104 ? -18.711 8.212 20.468 1.00 94.81 104 GLU A N 1
ATOM 844 C CA . GLU A 1 104 ? -18.003 9.484 20.452 1.00 94.81 104 GLU A CA 1
ATOM 845 C C . GLU A 1 104 ? -16.665 9.331 21.165 1.00 94.81 104 GLU A C 1
ATOM 847 O O . GLU A 1 104 ? -16.595 8.737 22.245 1.00 94.81 104 GLU A O 1
ATOM 852 N N . LEU A 1 105 ? -15.603 9.877 20.574 1.00 95.44 105 LEU A N 1
ATOM 853 C CA . LEU A 1 105 ? -14.275 9.915 21.170 1.00 95.44 105 LEU A CA 1
ATOM 854 C C . LEU A 1 105 ? -14.134 11.175 22.035 1.00 95.44 105 LEU A C 1
ATOM 856 O O . LEU A 1 105 ? -14.223 12.290 21.534 1.00 95.44 105 LEU A O 1
ATOM 860 N N . SER A 1 106 ? -13.919 10.982 23.333 1.00 95.31 106 SER A N 1
ATOM 861 C CA . SER A 1 106 ? -13.865 12.021 24.364 1.00 95.31 106 SER A CA 1
ATOM 862 C C . SER A 1 106 ? -12.952 11.579 25.509 1.00 95.31 106 SER A C 1
ATOM 864 O O . SER A 1 106 ? -12.621 10.391 25.617 1.00 95.31 106 SER A O 1
ATOM 866 N N . ARG A 1 107 ? -12.646 12.492 26.442 1.00 94.88 107 ARG A N 1
ATOM 867 C CA . ARG A 1 107 ? -11.890 12.172 27.665 1.00 94.88 107 ARG A CA 1
ATOM 868 C C . ARG A 1 107 ? -12.480 10.995 28.449 1.00 94.88 107 ARG A C 1
ATOM 870 O O . ARG A 1 107 ? -11.752 10.214 29.050 1.00 94.88 107 ARG A O 1
ATOM 877 N N . ASN A 1 108 ? -13.804 10.855 28.434 1.00 95.44 108 ASN A N 1
ATOM 878 C CA . ASN A 1 108 ? -14.512 9.826 29.195 1.00 95.44 108 ASN A CA 1
ATOM 879 C C . ASN A 1 108 ? -14.651 8.497 28.437 1.00 95.44 108 ASN A C 1
ATOM 881 O O . ASN A 1 108 ? -14.999 7.480 29.040 1.00 95.44 108 ASN A O 1
ATOM 885 N N . SER A 1 109 ? -14.434 8.493 27.120 1.00 96.38 109 SER A N 1
ATOM 886 C CA . SER A 1 109 ? -14.678 7.328 26.263 1.00 96.38 109 SER A CA 1
ATOM 887 C C . SER A 1 109 ? -13.417 6.736 25.646 1.00 96.38 109 SER A C 1
ATOM 889 O O . SER A 1 109 ? -13.430 5.541 25.350 1.00 96.38 109 SER A O 1
ATOM 891 N N . TYR A 1 110 ? -12.312 7.485 25.526 1.00 95.75 110 TYR A N 1
ATOM 892 C CA . TYR A 1 110 ? -11.056 6.906 25.042 1.00 95.75 110 TYR A CA 1
ATOM 893 C C . TYR A 1 110 ? -10.587 5.696 25.873 1.00 95.75 110 TYR A C 1
ATOM 895 O O . TYR A 1 110 ? -10.086 4.762 25.254 1.00 95.75 110 TYR A O 1
ATOM 903 N N . PRO A 1 111 ? -10.769 5.609 27.217 1.00 96.56 111 PRO A N 1
ATOM 904 C CA . PRO A 1 111 ? -10.317 4.425 27.951 1.00 96.56 111 PRO A CA 1
ATOM 905 C C . PRO A 1 111 ? -11.034 3.152 27.487 1.00 96.56 111 PRO A C 1
ATOM 907 O O . PRO A 1 111 ? -10.426 2.089 27.399 1.00 96.56 111 PRO A O 1
ATOM 910 N N . LYS A 1 112 ? -12.318 3.275 27.117 1.00 97.81 112 LYS A N 1
ATOM 911 C CA . LYS A 1 112 ? -13.099 2.172 26.541 1.00 97.81 112 LYS A CA 1
ATOM 912 C C . LYS A 1 112 ? -12.595 1.795 25.152 1.00 97.81 112 LYS A C 1
ATOM 914 O O . LYS A 1 112 ? -12.574 0.614 24.829 1.00 97.81 112 LYS A O 1
ATOM 919 N N . LEU A 1 113 ? -12.181 2.778 24.347 1.00 97.75 113 LEU A N 1
ATOM 920 C CA . LEU A 1 113 ? -11.567 2.521 23.044 1.00 97.75 113 LEU A CA 1
ATOM 921 C C . LEU A 1 113 ? -10.261 1.735 23.199 1.00 97.75 113 LEU A C 1
ATOM 923 O O . LEU A 1 113 ? -10.096 0.726 22.523 1.00 97.75 113 LEU A O 1
ATOM 927 N N . LEU A 1 114 ? -9.374 2.156 24.109 1.00 96.62 114 LEU A N 1
ATOM 928 C CA . LEU A 1 114 ? -8.118 1.451 24.389 1.00 96.62 114 LEU A CA 1
ATOM 929 C C . LEU A 1 114 ? -8.378 -0.015 24.756 1.00 96.62 114 LEU A C 1
ATOM 931 O O . LEU A 1 114 ? -7.805 -0.921 24.159 1.00 96.62 114 LEU A O 1
ATOM 935 N N . GLU A 1 115 ? -9.306 -0.251 25.685 1.00 97.75 115 GLU A N 1
ATOM 936 C CA . GLU A 1 115 ? -9.686 -1.600 26.105 1.00 97.75 115 GLU A CA 1
ATOM 937 C C . GLU A 1 115 ? -10.291 -2.425 24.956 1.00 97.75 115 GLU A C 1
ATOM 939 O O . GLU A 1 115 ? -9.987 -3.611 24.808 1.00 97.75 115 GLU A O 1
ATOM 944 N N . ALA A 1 116 ? -11.157 -1.820 24.139 1.00 98.00 116 ALA A N 1
ATOM 945 C CA . ALA A 1 116 ? -11.808 -2.495 23.022 1.00 98.00 116 ALA A CA 1
ATOM 946 C C . ALA A 1 116 ? -10.817 -2.865 21.909 1.00 98.00 116 ALA A C 1
ATOM 948 O O . ALA A 1 116 ? -10.896 -3.975 21.381 1.00 98.00 116 ALA A O 1
ATOM 949 N N . MET A 1 117 ? -9.875 -1.977 21.581 1.00 97.19 117 MET A N 1
ATOM 950 C CA . MET A 1 117 ? -8.825 -2.241 20.594 1.00 97.19 117 MET A CA 1
ATOM 951 C C . MET A 1 117 ? -7.889 -3.355 21.059 1.00 97.19 117 MET A C 1
ATOM 953 O O . MET A 1 117 ? -7.636 -4.285 20.296 1.00 97.19 117 MET A O 1
ATOM 957 N N . GLU A 1 118 ? -7.471 -3.329 22.326 1.00 96.38 118 GLU A N 1
ATOM 958 C CA . GLU A 1 118 ? -6.643 -4.387 22.915 1.00 96.38 118 GLU A CA 1
ATOM 959 C C . GLU A 1 118 ? -7.354 -5.749 22.878 1.00 96.38 118 GLU A C 1
ATOM 961 O O . GLU A 1 118 ? -6.795 -6.753 22.445 1.00 96.38 118 GLU A O 1
ATOM 966 N N . LYS A 1 119 ? -8.638 -5.796 23.254 1.00 97.00 119 LYS A N 1
ATOM 967 C CA . LYS A 1 119 ? -9.442 -7.030 23.205 1.00 97.00 119 LYS A CA 1
ATOM 968 C C . LYS A 1 119 ? -9.656 -7.561 21.788 1.00 97.00 119 LYS A C 1
ATOM 970 O O . LYS A 1 119 ? -9.805 -8.774 21.606 1.00 97.00 119 LYS A O 1
ATOM 975 N N . ALA A 1 120 ? -9.748 -6.664 20.809 1.00 96.75 120 ALA A N 1
ATOM 976 C CA . ALA A 1 120 ? -9.935 -7.017 19.409 1.00 96.75 120 ALA A CA 1
ATOM 977 C C . ALA A 1 120 ? -8.638 -7.514 18.755 1.00 96.75 120 ALA A C 1
ATOM 979 O O . ALA A 1 120 ? -8.716 -8.285 17.800 1.00 96.75 120 ALA A O 1
ATOM 980 N N . ALA A 1 121 ? -7.469 -7.122 19.271 1.00 96.12 121 ALA A N 1
ATOM 981 C CA . ALA A 1 121 ? -6.153 -7.487 18.756 1.00 96.12 121 ALA A CA 1
ATOM 982 C C . ALA A 1 121 ? -5.805 -8.963 19.024 1.00 96.12 121 ALA A C 1
ATOM 984 O O . ALA A 1 121 ? -4.964 -9.311 19.849 1.00 96.12 121 ALA A O 1
ATOM 985 N N . ARG A 1 122 ? -6.458 -9.863 18.291 1.00 96.94 122 ARG A N 1
ATOM 986 C CA . ARG A 1 122 ? -6.262 -11.315 18.364 1.00 96.94 122 ARG A CA 1
ATOM 987 C C . ARG A 1 122 ? -6.314 -11.948 16.970 1.00 96.94 122 ARG A C 1
ATOM 989 O O . ARG A 1 122 ? -6.862 -11.328 16.060 1.00 96.94 122 ARG A O 1
ATOM 996 N N . PRO A 1 123 ? -5.788 -13.175 16.791 1.00 97.62 123 PRO A N 1
ATOM 997 C CA . PRO A 1 123 ? -5.843 -13.872 15.506 1.00 97.62 123 PRO A CA 1
ATOM 998 C C . PRO A 1 123 ? -7.256 -13.898 14.910 1.00 97.62 123 PRO A C 1
ATOM 1000 O O . PRO A 1 123 ? -8.229 -14.147 15.628 1.00 97.62 123 PRO A O 1
ATOM 1003 N N . GLY A 1 124 ? -7.359 -13.644 13.604 1.00 97.19 124 GLY A N 1
ATOM 1004 C CA . GLY A 1 124 ? -8.631 -13.462 12.899 1.00 97.19 124 GLY A CA 1
ATOM 1005 C C . GLY A 1 124 ? -9.145 -12.017 12.869 1.00 97.19 124 GLY A C 1
ATOM 1006 O O . GLY A 1 124 ? -10.249 -11.781 12.372 1.00 97.19 124 GLY A O 1
ATOM 1007 N N . PHE A 1 125 ? -8.362 -11.052 13.358 1.00 97.69 125 PHE A N 1
ATOM 1008 C CA . PHE A 1 125 ? -8.662 -9.622 13.305 1.00 97.69 125 PHE A CA 1
ATOM 1009 C C . PHE A 1 125 ? -9.020 -9.147 11.893 1.00 97.69 125 PHE A C 1
ATOM 1011 O O . PHE A 1 125 ? -10.056 -8.510 11.714 1.00 97.69 125 PHE A O 1
ATOM 1018 N N . TYR A 1 126 ? -8.231 -9.482 10.868 1.00 97.38 126 TYR A N 1
ATOM 1019 C CA . TYR A 1 126 ? -8.530 -9.035 9.503 1.00 97.38 126 TYR A CA 1
ATOM 1020 C C . TYR A 1 126 ? -9.771 -9.697 8.918 1.00 97.38 126 TYR A C 1
ATOM 1022 O O . TYR A 1 126 ? -10.498 -9.052 8.171 1.00 97.38 126 TYR A O 1
ATOM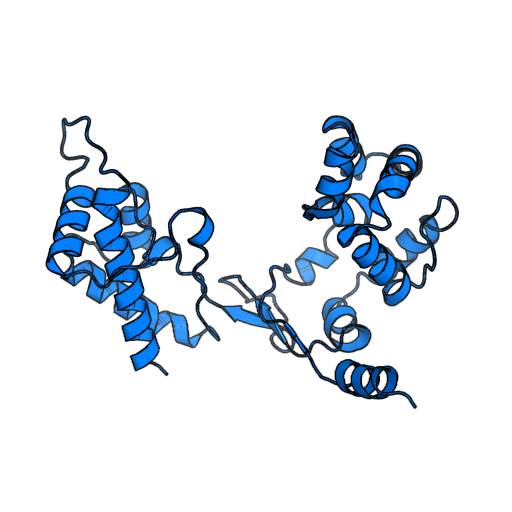 1030 N N . ARG A 1 127 ? -10.077 -10.945 9.283 1.00 97.56 127 ARG A N 1
ATOM 1031 C CA . ARG A 1 127 ? -11.327 -11.587 8.854 1.00 97.56 127 ARG A CA 1
ATOM 1032 C C . ARG A 1 127 ? -12.539 -10.880 9.452 1.00 97.56 127 ARG A C 1
ATOM 1034 O O . ARG A 1 127 ? -13.500 -10.606 8.734 1.00 97.56 127 ARG A O 1
ATOM 1041 N N . TRP A 1 128 ? -12.452 -10.532 10.732 1.00 97.88 128 TRP A N 1
ATOM 1042 C CA . TRP A 1 128 ? -13.473 -9.751 11.414 1.00 97.88 128 TRP A CA 1
ATOM 1043 C C . TRP A 1 128 ? -13.640 -8.359 10.785 1.00 97.88 128 TRP A C 1
ATOM 1045 O O . TRP A 1 128 ? -14.746 -7.997 10.391 1.00 97.88 128 TRP A O 1
ATOM 1055 N N . VAL A 1 129 ? -12.557 -7.593 10.615 1.00 97.12 129 VAL A N 1
ATOM 1056 C CA . VAL A 1 129 ? -12.635 -6.233 10.054 1.00 97.12 129 VAL A CA 1
ATOM 1057 C C . VAL A 1 129 ? -13.065 -6.248 8.587 1.00 97.12 129 VAL A C 1
ATOM 1059 O O . VAL A 1 129 ? -14.046 -5.600 8.234 1.00 97.12 129 VAL A O 1
ATOM 1062 N N . LEU A 1 130 ? -12.353 -6.980 7.728 1.00 96.88 130 LEU A N 1
ATOM 1063 C CA . LEU A 1 130 ? -12.529 -6.897 6.278 1.00 96.88 130 LEU A CA 1
ATOM 1064 C C . LEU A 1 130 ? -13.795 -7.624 5.824 1.00 96.88 130 LEU A C 1
ATOM 1066 O O . LEU A 1 130 ? -14.621 -7.020 5.147 1.00 96.88 130 LEU A O 1
ATOM 1070 N N . ARG A 1 131 ? -14.000 -8.886 6.228 1.00 94.69 131 ARG A N 1
ATOM 1071 C CA . ARG A 1 131 ? -15.177 -9.660 5.796 1.00 94.69 131 ARG A CA 1
ATOM 1072 C C . ARG A 1 131 ? -16.408 -9.390 6.644 1.00 94.69 131 ARG A C 1
ATOM 1074 O O . ARG A 1 131 ? -17.442 -9.035 6.091 1.00 94.69 131 ARG A O 1
ATOM 1081 N N . GLU A 1 132 ? -16.332 -9.592 7.958 1.00 94.81 132 GLU A N 1
ATOM 1082 C CA . GLU A 1 132 ? -17.538 -9.590 8.802 1.00 94.81 132 GLU A CA 1
ATOM 1083 C C . GLU A 1 132 ? -18.117 -8.187 9.011 1.00 94.81 132 GLU A C 1
ATOM 1085 O O . GLU A 1 132 ? -19.336 -8.024 8.998 1.00 94.81 132 GLU A O 1
ATOM 1090 N N . ARG A 1 133 ? -17.264 -7.173 9.209 1.00 94.44 133 ARG A N 1
ATOM 1091 C CA . ARG A 1 133 ? -17.696 -5.773 9.366 1.00 94.44 133 ARG A CA 1
ATOM 1092 C C . ARG A 1 133 ? -17.714 -5.018 8.037 1.00 94.44 133 ARG A C 1
ATOM 1094 O O . ARG A 1 133 ? -18.629 -4.233 7.821 1.00 94.44 133 ARG A O 1
ATOM 1101 N N . GLY A 1 134 ? -16.729 -5.252 7.170 1.00 92.50 134 GLY A N 1
ATOM 1102 C CA . GLY A 1 134 ? -16.544 -4.497 5.927 1.00 92.50 134 GLY A CA 1
ATOM 1103 C C . GLY A 1 134 ? -17.210 -5.079 4.677 1.00 92.50 134 GLY A C 1
ATOM 1104 O O . GLY A 1 134 ? -17.322 -4.368 3.683 1.00 92.50 134 GLY A O 1
ATOM 1105 N N . GLY A 1 135 ? -17.631 -6.349 4.677 1.00 93.69 135 GLY A N 1
ATOM 1106 C CA . GLY A 1 135 ? -18.172 -7.002 3.476 1.00 93.69 135 GLY A CA 1
ATOM 1107 C C . GLY A 1 135 ? -17.155 -7.177 2.335 1.00 93.69 135 GLY A C 1
ATOM 1108 O O . GLY A 1 135 ? -17.543 -7.429 1.194 1.00 93.69 135 GLY A O 1
ATOM 1109 N N . ILE A 1 136 ? -15.856 -7.046 2.624 1.00 96.44 136 ILE A N 1
ATOM 1110 C CA . ILE A 1 136 ? -14.762 -7.152 1.656 1.00 96.44 136 ILE A CA 1
ATOM 1111 C C . ILE A 1 136 ? -14.349 -8.612 1.523 1.00 96.44 136 ILE A C 1
ATOM 1113 O O . ILE A 1 136 ? -13.830 -9.229 2.451 1.00 96.44 136 ILE A O 1
ATOM 1117 N N . GLU A 1 137 ? -14.574 -9.174 0.344 1.00 95.62 137 GLU A N 1
ATOM 1118 C CA . GLU A 1 137 ? -14.285 -10.564 0.026 1.00 95.62 137 GLU A CA 1
ATOM 1119 C C . GLU A 1 137 ? -12.795 -10.805 -0.239 1.00 95.62 137 GLU A C 1
ATOM 1121 O O . GLU A 1 137 ? -12.236 -11.813 0.212 1.00 95.62 137 GLU A O 1
ATOM 1126 N N . LYS A 1 138 ? -12.152 -9.888 -0.962 1.00 95.62 138 LYS A N 1
ATOM 1127 C CA . LYS A 1 138 ? -10.735 -9.984 -1.302 1.00 95.62 138 LYS A CA 1
ATOM 1128 C C . LYS A 1 138 ? -10.107 -8.597 -1.380 1.00 95.62 138 LYS A C 1
ATOM 1130 O O . LYS A 1 138 ? -10.707 -7.690 -1.948 1.00 95.62 138 LYS A O 1
ATOM 1135 N N . CYS A 1 139 ? -8.886 -8.481 -0.878 1.00 96.56 139 CYS A N 1
ATOM 1136 C CA . CYS A 1 139 ? -8.012 -7.328 -1.034 1.00 96.56 139 CYS A CA 1
ATOM 1137 C C . CYS A 1 139 ? -6.861 -7.666 -1.987 1.00 96.56 139 CYS A C 1
ATOM 1139 O O . CYS A 1 139 ? -6.190 -8.697 -1.846 1.00 96.56 139 CYS A O 1
ATOM 1141 N N . ILE A 1 140 ? -6.615 -6.781 -2.948 1.00 95.88 140 ILE A N 1
ATOM 1142 C CA . ILE A 1 140 ? -5.484 -6.857 -3.865 1.00 95.88 140 ILE A CA 1
ATOM 1143 C C . ILE A 1 140 ? -4.306 -6.099 -3.246 1.00 95.88 140 ILE A C 1
ATOM 1145 O O . ILE A 1 140 ? -4.270 -4.871 -3.227 1.00 95.88 140 ILE A O 1
ATOM 1149 N N . LEU A 1 141 ? -3.329 -6.847 -2.741 1.00 94.56 141 LEU A N 1
ATOM 1150 C CA . LEU A 1 141 ? -2.159 -6.306 -2.065 1.00 94.56 141 LEU A CA 1
ATOM 1151 C C . LEU A 1 141 ? -1.127 -5.785 -3.051 1.00 94.56 141 LEU A C 1
ATOM 1153 O O . LEU A 1 141 ? -0.567 -6.538 -3.852 1.00 94.56 141 LEU A O 1
ATOM 1157 N N . ASP A 1 142 ? -0.771 -4.520 -2.883 1.00 91.69 142 ASP A N 1
ATOM 1158 C CA . ASP A 1 142 ? 0.335 -3.875 -3.573 1.00 91.69 142 ASP A CA 1
ATOM 1159 C C . ASP A 1 142 ? 1.678 -4.165 -2.877 1.00 91.69 142 ASP A C 1
ATOM 1161 O O . ASP A 1 142 ? 2.413 -3.272 -2.444 1.00 91.69 142 ASP A O 1
ATOM 1165 N N . ARG A 1 143 ? 1.974 -5.461 -2.708 1.00 76.75 143 ARG A N 1
ATOM 1166 C CA . ARG A 1 143 ? 3.211 -5.979 -2.111 1.00 76.75 143 ARG A CA 1
ATOM 1167 C C . ARG A 1 143 ? 3.668 -7.245 -2.834 1.00 76.75 143 ARG A C 1
ATOM 1169 O O . ARG A 1 143 ? 2.909 -8.187 -3.034 1.00 76.75 143 ARG A O 1
ATOM 1176 N N . GLY A 1 144 ? 4.963 -7.302 -3.148 1.00 64.06 144 GLY A N 1
ATOM 1177 C CA . GLY A 1 144 ? 5.557 -8.405 -3.912 1.00 64.06 144 GLY A CA 1
ATOM 1178 C C . GLY A 1 144 ? 5.691 -9.741 -3.164 1.00 64.06 144 GLY A C 1
ATOM 1179 O O . GLY A 1 144 ? 5.937 -10.757 -3.811 1.00 64.06 144 GLY A O 1
ATOM 1180 N N . VAL A 1 145 ? 5.546 -9.774 -1.833 1.00 70.31 145 VAL A N 1
ATOM 1181 C CA . VAL A 1 145 ? 5.698 -10.989 -1.009 1.00 70.31 145 VAL A CA 1
ATOM 1182 C C . VAL A 1 145 ? 4.476 -11.165 -0.112 1.00 70.31 145 VAL A C 1
ATOM 1184 O O . VAL A 1 145 ? 4.193 -10.307 0.717 1.00 70.31 145 VAL A O 1
ATOM 1187 N N . VAL A 1 146 ? 3.791 -12.305 -0.250 1.00 71.56 146 VAL A N 1
ATOM 1188 C CA . VAL A 1 146 ? 2.548 -12.624 0.482 1.00 71.56 146 VAL A CA 1
ATOM 1189 C C . VAL A 1 146 ? 2.597 -13.961 1.230 1.00 71.56 146 VAL A C 1
ATOM 1191 O O . VAL A 1 146 ? 1.604 -14.678 1.321 1.00 71.56 146 VAL A O 1
ATOM 1194 N N . ARG A 1 147 ? 3.776 -14.364 1.718 1.00 79.00 147 ARG A N 1
ATOM 1195 C CA . ARG A 1 147 ? 3.920 -15.654 2.421 1.00 79.00 147 ARG A CA 1
ATOM 1196 C C . ARG A 1 147 ? 3.144 -15.695 3.737 1.00 79.00 147 ARG A C 1
ATOM 1198 O O . ARG A 1 147 ? 2.553 -16.725 4.032 1.00 79.00 147 ARG A O 1
ATOM 1205 N N . ASP A 1 148 ? 3.084 -14.571 4.441 1.00 86.75 148 ASP A N 1
ATOM 1206 C CA . ASP A 1 148 ? 2.502 -14.487 5.785 1.00 86.75 148 ASP A CA 1
ATOM 1207 C C . ASP A 1 148 ? 1.067 -13.926 5.797 1.00 86.75 148 ASP A C 1
ATOM 1209 O O . ASP A 1 148 ? 0.546 -13.566 6.849 1.00 86.75 148 ASP A O 1
ATOM 1213 N N . TYR A 1 149 ? 0.418 -13.832 4.630 1.00 92.25 149 TYR A N 1
ATOM 1214 C CA . TYR A 1 149 ? -0.946 -13.310 4.497 1.00 92.25 149 TYR A CA 1
ATOM 1215 C C . TYR A 1 149 ? -1.974 -14.435 4.363 1.00 92.25 149 TYR A C 1
ATOM 1217 O O . TYR A 1 149 ? -1.713 -15.457 3.723 1.00 92.25 149 TYR A O 1
ATOM 1225 N N . ASP A 1 150 ? -3.177 -14.205 4.898 1.00 93.12 150 ASP A N 1
ATOM 1226 C CA . ASP A 1 150 ? -4.338 -15.071 4.675 1.00 93.12 150 ASP A CA 1
ATOM 1227 C C . ASP A 1 150 ? -4.733 -15.043 3.186 1.00 93.12 150 ASP A C 1
ATOM 1229 O O . ASP A 1 150 ? -5.239 -14.043 2.674 1.00 93.12 150 ASP A O 1
ATOM 1233 N N . ARG A 1 151 ? -4.509 -16.155 2.478 1.00 91.94 151 ARG A N 1
ATOM 1234 C CA . ARG A 1 151 ? -4.805 -16.297 1.042 1.00 91.94 151 ARG A CA 1
ATOM 1235 C C . ARG A 1 151 ? -6.305 -16.257 0.732 1.00 91.94 151 ARG A C 1
ATOM 1237 O O . ARG A 1 151 ? -6.677 -15.993 -0.417 1.00 91.94 151 ARG A O 1
ATOM 1244 N N . ASP A 1 152 ? -7.171 -16.465 1.723 1.00 93.75 152 ASP A N 1
ATOM 1245 C CA . ASP A 1 152 ? -8.615 -16.298 1.553 1.00 93.75 152 ASP A CA 1
ATOM 1246 C C . ASP A 1 152 ? -8.988 -14.823 1.413 1.00 93.75 152 ASP A C 1
ATOM 1248 O O . ASP A 1 152 ? -9.885 -14.499 0.630 1.00 93.75 152 ASP A O 1
ATOM 1252 N N . LEU A 1 153 ? -8.279 -13.939 2.120 1.00 95.06 153 LEU A N 1
ATOM 1253 C CA . LEU A 1 153 ? -8.533 -12.498 2.153 1.00 95.06 153 LEU A CA 1
ATOM 1254 C C . LEU A 1 153 ? -7.669 -11.720 1.163 1.00 95.06 153 LEU A C 1
ATOM 1256 O O . LEU A 1 153 ? -8.125 -10.719 0.626 1.00 95.06 153 LEU A O 1
ATOM 1260 N N . PHE A 1 154 ? -6.455 -12.183 0.873 1.00 95.25 154 PHE A N 1
ATOM 1261 C CA . PHE A 1 154 ? -5.475 -11.394 0.134 1.00 95.25 154 PHE A CA 1
ATOM 1262 C C . PHE A 1 154 ? -4.948 -12.093 -1.119 1.00 95.25 154 PHE A C 1
ATOM 1264 O O . PHE A 1 154 ? -4.642 -13.288 -1.117 1.00 95.25 154 PHE A O 1
ATOM 1271 N N . VAL A 1 155 ? -4.780 -11.315 -2.188 1.00 94.25 155 VAL A N 1
ATOM 1272 C CA . VAL A 1 155 ? -4.080 -11.715 -3.419 1.00 94.25 155 VAL A CA 1
ATOM 1273 C C . VAL A 1 155 ? -3.070 -10.639 -3.819 1.00 94.25 155 VAL A C 1
ATOM 1275 O O . VAL A 1 155 ? -3.371 -9.461 -3.668 1.00 94.25 155 VAL A O 1
ATOM 1278 N N . PRO A 1 156 ? -1.868 -10.988 -4.306 1.00 94.25 156 PRO A N 1
ATOM 1279 C CA . PRO A 1 156 ? -0.843 -9.993 -4.602 1.00 94.25 156 PRO A CA 1
ATOM 1280 C C . PRO A 1 156 ? -0.890 -9.485 -6.044 1.00 94.25 156 PRO A C 1
ATOM 1282 O O . PRO A 1 156 ? -1.145 -10.251 -6.978 1.00 94.25 156 PRO A O 1
ATOM 1285 N N . VAL A 1 157 ? -0.483 -8.233 -6.235 1.00 94.00 157 VAL A N 1
ATOM 1286 C CA . VAL A 1 157 ? 0.046 -7.735 -7.514 1.00 94.00 157 VAL A CA 1
ATOM 1287 C C . VAL A 1 157 ? 1.558 -7.575 -7.437 1.00 94.00 157 VAL A C 1
ATOM 1289 O O . VAL A 1 157 ? 2.131 -7.376 -6.363 1.00 94.00 157 VAL A O 1
ATOM 1292 N N . ILE A 1 158 ? 2.225 -7.670 -8.584 1.00 92.00 158 ILE A N 1
ATOM 1293 C CA . ILE A 1 158 ? 3.660 -7.401 -8.677 1.00 92.00 158 ILE A CA 1
ATOM 1294 C C . ILE A 1 158 ? 3.899 -5.957 -9.114 1.00 92.00 158 ILE A C 1
ATOM 1296 O O . ILE A 1 158 ? 3.356 -5.499 -10.119 1.00 92.00 158 ILE A O 1
ATOM 1300 N N . ARG A 1 159 ? 4.751 -5.241 -8.375 1.00 92.00 159 ARG A N 1
ATOM 1301 C CA . ARG A 1 159 ? 5.265 -3.935 -8.798 1.00 92.00 159 ARG A CA 1
ATOM 1302 C C . ARG A 1 159 ? 6.455 -4.087 -9.726 1.00 92.00 159 ARG A C 1
ATOM 1304 O O . ARG A 1 159 ? 7.414 -4.789 -9.396 1.00 92.00 159 ARG A O 1
ATOM 1311 N N . LEU A 1 160 ? 6.393 -3.392 -10.858 1.00 92.12 160 LEU A N 1
ATOM 1312 C CA . LEU A 1 160 ? 7.417 -3.424 -11.906 1.00 92.12 160 LEU A CA 1
ATOM 1313 C C . LEU A 1 160 ? 7.990 -2.032 -12.215 1.00 92.12 160 LEU A C 1
ATOM 1315 O O . LEU A 1 160 ? 8.553 -1.813 -13.284 1.00 92.12 160 LEU A O 1
ATOM 1319 N N . ASP A 1 161 ? 7.865 -1.098 -11.269 1.00 92.50 161 ASP A N 1
ATOM 1320 C CA . ASP A 1 161 ? 8.407 0.264 -11.366 1.00 92.50 161 ASP A CA 1
ATOM 1321 C C . ASP A 1 161 ? 9.888 0.261 -11.769 1.00 92.50 161 ASP A C 1
ATOM 1323 O O . ASP A 1 161 ? 10.302 0.958 -12.691 1.00 92.50 161 ASP A O 1
ATOM 1327 N N . ASP A 1 162 ? 10.677 -0.600 -11.127 1.00 90.25 162 ASP A N 1
ATOM 1328 C CA . ASP A 1 162 ? 12.124 -0.730 -11.310 1.00 90.25 162 ASP A CA 1
ATOM 1329 C C . ASP A 1 162 ? 12.546 -1.389 -12.633 1.00 90.25 162 ASP A C 1
ATOM 1331 O O . ASP A 1 162 ? 13.702 -1.262 -13.041 1.00 90.25 162 ASP A O 1
ATOM 1335 N N . LEU A 1 163 ? 11.625 -2.082 -13.303 1.00 92.50 163 LEU A N 1
ATOM 1336 C CA . LEU A 1 163 ? 11.831 -2.648 -14.633 1.00 92.50 163 LEU A CA 1
ATOM 1337 C C . LEU A 1 163 ? 11.637 -1.606 -15.731 1.00 92.50 163 LEU A C 1
ATOM 1339 O O . LEU A 1 163 ? 12.210 -1.763 -16.802 1.00 92.50 163 LEU A O 1
ATOM 1343 N N . ILE A 1 164 ? 10.846 -0.562 -15.471 1.00 94.94 164 ILE A N 1
ATOM 1344 C CA . ILE A 1 164 ? 10.490 0.463 -16.457 1.00 94.94 164 ILE A CA 1
ATOM 1345 C C . ILE A 1 164 ? 11.268 1.755 -16.199 1.00 94.94 164 ILE A C 1
ATOM 1347 O O . ILE A 1 164 ? 11.924 2.261 -17.103 1.00 94.94 164 ILE A O 1
ATOM 1351 N N . GLY A 1 165 ? 11.230 2.279 -14.970 1.00 92.25 165 GLY A N 1
ATOM 1352 C CA . GLY A 1 165 ? 11.761 3.584 -14.551 1.00 92.25 165 GLY A CA 1
ATOM 1353 C C . GLY A 1 165 ? 13.285 3.660 -14.433 1.00 92.25 165 GLY A C 1
ATOM 1354 O O . GLY A 1 165 ? 13.824 4.303 -13.533 1.00 92.25 165 GLY A O 1
ATOM 1355 N N . ILE A 1 166 ? 14.021 2.983 -15.313 1.00 91.19 166 ILE A N 1
ATOM 1356 C CA . ILE A 1 166 ? 15.482 2.962 -15.265 1.00 91.19 166 ILE A CA 1
ATOM 1357 C C . ILE A 1 166 ? 16.011 4.337 -15.685 1.00 91.19 166 ILE A C 1
ATOM 1359 O O . ILE A 1 166 ? 15.838 4.768 -16.825 1.00 91.19 166 ILE A O 1
ATOM 1363 N N . SER A 1 167 ? 16.680 5.024 -14.761 1.00 89.31 167 SER A N 1
ATOM 1364 C CA . SER A 1 167 ? 17.234 6.368 -14.990 1.00 89.31 167 SER A CA 1
ATOM 1365 C C . SER A 1 167 ? 18.714 6.505 -14.616 1.00 89.31 167 SER A C 1
ATOM 1367 O O . SER A 1 167 ? 19.330 7.539 -14.848 1.00 89.31 167 SER A O 1
ATOM 1369 N N . THR A 1 168 ? 19.321 5.470 -14.021 1.00 89.06 168 THR A N 1
ATOM 1370 C CA . THR A 1 168 ? 20.701 5.531 -13.506 1.00 89.06 168 THR A CA 1
ATOM 1371 C C . THR A 1 168 ? 21.461 4.221 -13.708 1.00 89.06 168 THR A C 1
ATOM 1373 O O . THR A 1 168 ? 20.866 3.143 -13.766 1.00 89.06 168 THR A O 1
ATOM 1376 N N . ARG A 1 169 ? 22.805 4.280 -13.728 1.00 86.88 169 ARG A N 1
ATOM 1377 C CA . ARG A 1 169 ? 23.672 3.078 -13.721 1.00 86.88 169 ARG A CA 1
ATOM 1378 C C . ARG A 1 169 ? 23.387 2.171 -12.525 1.00 86.88 169 ARG A C 1
ATOM 1380 O O . ARG A 1 169 ? 23.442 0.954 -12.653 1.00 86.88 169 ARG A O 1
ATOM 1387 N N . ALA A 1 170 ? 23.100 2.757 -11.363 1.00 88.94 170 ALA A N 1
ATOM 1388 C CA . ALA A 1 170 ? 22.739 2.000 -10.171 1.00 88.94 170 ALA A CA 1
ATOM 1389 C C . ALA A 1 170 ? 21.399 1.271 -10.356 1.00 88.94 170 ALA A C 1
ATOM 1391 O O . ALA A 1 170 ? 21.309 0.097 -10.011 1.00 88.94 170 ALA A O 1
ATOM 1392 N N . GLY A 1 171 ? 20.401 1.932 -10.952 1.00 90.25 171 GLY A N 1
ATOM 1393 C CA . GLY A 1 171 ? 19.137 1.307 -11.346 1.00 90.25 171 GLY A CA 1
ATOM 1394 C C . GLY A 1 171 ? 19.339 0.154 -12.326 1.00 90.25 171 GLY A C 1
ATOM 1395 O O . GLY A 1 171 ? 18.846 -0.941 -12.079 1.00 90.25 171 GLY A O 1
ATOM 1396 N N . LEU A 1 172 ? 20.154 0.352 -13.368 1.00 91.62 172 LEU A N 1
ATOM 1397 C CA . LEU A 1 172 ? 20.468 -0.705 -14.332 1.00 91.62 172 LEU A CA 1
ATOM 1398 C C . LEU A 1 172 ? 21.183 -1.900 -13.682 1.00 91.62 172 LEU A C 1
ATOM 1400 O O . LEU A 1 172 ? 20.872 -3.038 -14.006 1.00 91.62 172 LEU A O 1
ATOM 1404 N N . ARG A 1 173 ? 22.107 -1.671 -12.736 1.00 91.62 173 ARG A N 1
ATOM 1405 C CA . ARG A 1 173 ? 22.749 -2.767 -11.985 1.00 91.62 173 ARG A CA 1
ATOM 1406 C C . ARG A 1 173 ? 21.740 -3.575 -11.171 1.00 91.62 173 ARG A C 1
ATOM 1408 O O . ARG A 1 173 ? 21.751 -4.798 -11.269 1.00 91.62 173 ARG A O 1
ATOM 1415 N N . ARG A 1 174 ? 20.841 -2.904 -10.439 1.00 92.75 174 ARG A N 1
ATOM 1416 C CA . ARG A 1 174 ? 19.756 -3.576 -9.702 1.00 92.75 174 ARG A CA 1
ATOM 1417 C C . ARG A 1 174 ? 18.858 -4.382 -10.636 1.00 92.75 174 ARG A C 1
ATOM 1419 O O . ARG A 1 174 ? 18.453 -5.488 -10.292 1.00 92.75 174 ARG A O 1
ATOM 1426 N N . LEU A 1 175 ? 18.590 -3.863 -11.834 1.00 93.81 175 LEU A N 1
ATOM 1427 C CA . LEU A 1 175 ? 17.851 -4.604 -12.846 1.00 93.81 175 LEU A CA 1
ATOM 1428 C C . LEU A 1 175 ? 18.614 -5.851 -13.312 1.00 93.81 175 LEU A C 1
ATOM 1430 O O . LEU A 1 175 ? 18.031 -6.928 -13.337 1.00 93.81 175 LEU A O 1
ATOM 1434 N N . CYS A 1 176 ? 19.906 -5.746 -13.632 1.00 94.25 176 CYS A N 1
ATOM 1435 C CA . CYS A 1 176 ? 20.724 -6.905 -14.008 1.00 94.25 176 CYS A CA 1
ATOM 1436 C C . CYS A 1 176 ? 20.708 -7.999 -12.926 1.00 94.25 176 CYS A C 1
ATOM 1438 O O . CYS A 1 176 ? 20.581 -9.183 -13.244 1.00 94.25 176 CYS A O 1
ATOM 1440 N N . GLU A 1 177 ? 20.804 -7.607 -11.652 1.00 94.62 177 GLU A N 1
ATOM 1441 C CA . GLU A 1 177 ? 20.698 -8.515 -10.503 1.00 94.62 177 GLU A CA 1
ATOM 1442 C C . GLU A 1 177 ? 19.320 -9.186 -10.449 1.00 94.62 177 GLU A C 1
ATOM 1444 O O . GLU A 1 177 ? 19.242 -10.411 -10.365 1.00 94.62 177 GLU A O 1
ATOM 1449 N N . LYS A 1 178 ? 18.243 -8.401 -10.579 1.00 92.19 178 LYS A N 1
ATOM 1450 C CA . LYS A 1 178 ? 16.849 -8.876 -10.580 1.00 92.19 178 LYS A CA 1
ATOM 1451 C C . LYS A 1 178 ? 16.545 -9.836 -11.733 1.00 92.19 178 LYS A C 1
ATOM 1453 O O . LYS A 1 178 ? 15.798 -10.795 -11.556 1.00 92.19 178 LYS A O 1
ATOM 1458 N N . LEU A 1 179 ? 17.120 -9.585 -12.907 1.00 93.94 179 LEU A N 1
ATOM 1459 C CA . LEU A 1 179 ? 16.965 -10.418 -14.101 1.00 93.94 179 LEU A CA 1
ATOM 1460 C C . LEU A 1 179 ? 17.946 -11.601 -14.143 1.00 93.94 179 LEU A C 1
ATOM 1462 O O . LEU A 1 179 ? 17.836 -12.444 -15.035 1.00 93.94 179 LEU A O 1
ATOM 1466 N N . HIS A 1 180 ? 18.916 -11.656 -13.222 1.00 93.81 180 HIS A N 1
ATOM 1467 C CA . HIS A 1 180 ? 20.056 -12.576 -13.260 1.00 93.81 180 HIS A CA 1
ATOM 1468 C C . HIS A 1 180 ? 20.757 -12.597 -14.631 1.00 93.81 180 HIS A C 1
ATOM 1470 O O . HIS A 1 180 ? 21.099 -13.658 -15.159 1.00 93.81 180 HIS A O 1
ATOM 1476 N N . LYS A 1 181 ? 20.934 -11.414 -15.236 1.00 93.38 181 LYS A N 1
ATOM 1477 C CA . LYS A 1 181 ? 21.458 -11.260 -16.597 1.00 93.38 181 LYS A CA 1
ATOM 1478 C C . LYS A 1 181 ? 22.243 -9.960 -16.750 1.00 93.38 181 LYS A C 1
ATOM 1480 O O . LYS A 1 181 ? 21.766 -8.897 -16.366 1.00 93.38 181 LYS A O 1
ATOM 1485 N N . SER A 1 182 ? 23.426 -10.039 -17.355 1.00 93.00 182 SER A N 1
ATOM 1486 C CA . SER A 1 182 ? 24.169 -8.853 -17.789 1.00 93.00 182 SER A CA 1
ATOM 1487 C C . SER A 1 182 ? 23.489 -8.218 -19.000 1.00 93.00 182 SER A C 1
ATOM 1489 O O . SER A 1 182 ? 23.085 -8.927 -19.919 1.00 93.00 182 SER A O 1
ATOM 1491 N N . ILE A 1 183 ? 23.366 -6.891 -18.991 1.00 94.25 183 ILE A N 1
ATOM 1492 C CA . ILE A 1 183 ? 22.734 -6.119 -20.064 1.00 94.25 183 ILE A CA 1
ATOM 1493 C C . ILE A 1 183 ? 23.784 -5.216 -20.714 1.00 94.25 183 ILE A C 1
ATOM 1495 O O . ILE A 1 183 ? 24.252 -4.251 -20.106 1.00 94.25 183 ILE A O 1
ATOM 1499 N N . HIS A 1 184 ? 24.119 -5.523 -21.962 1.00 92.81 184 HIS A N 1
ATOM 1500 C CA . HIS A 1 184 ? 25.006 -4.749 -22.833 1.00 92.81 184 HIS A CA 1
ATOM 1501 C C . HIS A 1 184 ? 24.322 -4.322 -24.138 1.00 92.81 184 HIS A C 1
ATOM 1503 O O . HIS A 1 184 ? 24.853 -3.483 -24.865 1.00 92.81 184 HIS A O 1
ATOM 1509 N N . SER A 1 185 ? 23.142 -4.870 -24.428 1.00 95.38 185 SER A N 1
ATOM 1510 C CA . SER A 1 185 ? 22.333 -4.547 -25.602 1.00 95.38 185 SER A CA 1
ATOM 1511 C C . SER A 1 185 ? 20.844 -4.504 -25.262 1.00 95.38 185 SER A C 1
ATOM 1513 O O . SER A 1 185 ? 20.403 -5.016 -24.229 1.00 95.38 185 SER A O 1
ATOM 1515 N N . ILE A 1 186 ? 20.061 -3.899 -26.156 1.00 96.62 186 ILE A N 1
ATOM 1516 C CA . ILE A 1 186 ? 18.602 -3.874 -26.035 1.00 96.62 186 ILE A CA 1
ATOM 1517 C C . ILE A 1 186 ? 18.007 -5.288 -26.180 1.00 96.62 186 ILE A C 1
ATOM 1519 O O . ILE A 1 186 ? 17.084 -5.625 -25.448 1.00 96.62 186 ILE A O 1
ATOM 1523 N N . ASP A 1 187 ? 18.599 -6.163 -27.005 1.00 97.56 187 ASP A N 1
ATOM 1524 C CA . ASP A 1 187 ? 18.203 -7.576 -27.131 1.00 97.56 187 ASP A CA 1
ATOM 1525 C C . ASP A 1 187 ? 18.347 -8.341 -25.809 1.00 97.56 187 ASP A C 1
ATOM 1527 O O . ASP A 1 187 ? 17.478 -9.125 -25.413 1.00 97.56 187 ASP A O 1
ATOM 1531 N N . GLU A 1 188 ? 19.455 -8.116 -25.098 1.00 96.81 188 GLU A N 1
ATOM 1532 C CA . GLU A 1 188 ? 19.693 -8.755 -23.808 1.00 96.81 188 GLU A CA 1
ATOM 1533 C C . GLU A 1 188 ? 18.697 -8.285 -22.753 1.00 96.81 188 GLU A C 1
ATOM 1535 O O . GLU A 1 188 ? 18.170 -9.136 -22.022 1.00 96.81 188 GLU A O 1
ATOM 1540 N N . LEU A 1 189 ? 18.421 -6.975 -22.723 1.00 96.56 189 LEU A N 1
ATOM 1541 C CA . LEU A 1 189 ? 17.419 -6.357 -21.859 1.00 96.56 189 LEU A CA 1
ATOM 1542 C C . LEU A 1 189 ? 16.027 -6.918 -22.146 1.00 96.56 189 LEU A C 1
ATOM 1544 O O . LEU A 1 189 ? 15.399 -7.433 -21.227 1.00 96.56 189 LEU A O 1
ATOM 1548 N N . GLU A 1 190 ? 15.577 -6.900 -23.402 1.00 96.88 190 GLU A N 1
ATOM 1549 C CA . GLU A 1 190 ? 14.281 -7.452 -23.807 1.00 96.88 190 GLU A CA 1
ATOM 1550 C C . GLU A 1 190 ? 14.142 -8.914 -23.383 1.00 96.88 190 GLU A C 1
ATOM 1552 O O . GLU A 1 190 ? 13.187 -9.288 -22.711 1.00 96.88 190 GLU A O 1
ATOM 1557 N N . SER A 1 191 ? 15.113 -9.759 -23.734 1.00 96.44 191 SER A N 1
ATOM 1558 C CA . SER A 1 191 ? 15.061 -11.182 -23.399 1.00 96.44 191 SER A CA 1
ATOM 1559 C C . SER A 1 191 ? 15.031 -11.420 -21.883 1.00 96.44 191 SER A C 1
ATOM 1561 O O . SER A 1 191 ? 14.315 -12.312 -21.427 1.00 96.44 191 SER A O 1
ATOM 1563 N N . GLY A 1 192 ? 15.787 -10.639 -21.102 1.00 95.75 192 GLY A N 1
ATOM 1564 C CA . GLY A 1 192 ? 15.753 -10.715 -19.640 1.00 95.75 192 GLY A CA 1
ATOM 1565 C C . GLY A 1 192 ? 14.401 -10.272 -19.082 1.00 95.75 192 GLY A C 1
ATOM 1566 O O . GLY A 1 192 ? 13.813 -10.984 -18.269 1.00 95.75 192 GLY A O 1
ATOM 1567 N N . PHE A 1 193 ? 13.885 -9.148 -19.579 1.00 95.31 193 PHE A N 1
ATOM 1568 C CA . PHE A 1 193 ? 12.593 -8.578 -19.212 1.00 95.31 193 PHE A CA 1
ATOM 1569 C C . PHE A 1 193 ? 11.457 -9.573 -19.463 1.00 95.31 193 PHE A C 1
ATOM 1571 O O . PHE A 1 193 ? 10.774 -9.968 -18.523 1.00 95.31 193 PHE A O 1
ATOM 1578 N N . ARG A 1 194 ? 11.306 -10.057 -20.705 1.00 95.31 194 ARG A N 1
ATOM 1579 C CA . ARG A 1 194 ? 10.261 -11.022 -21.091 1.00 95.31 194 ARG A CA 1
ATOM 1580 C C . ARG A 1 194 ? 10.291 -12.267 -20.213 1.00 95.31 194 ARG A C 1
ATOM 1582 O O . ARG A 1 194 ? 9.262 -12.694 -19.695 1.00 95.31 194 ARG A O 1
ATOM 1589 N N . LYS A 1 195 ? 11.485 -12.833 -20.005 1.00 94.75 195 LYS A N 1
ATOM 1590 C CA . LYS A 1 195 ? 11.660 -14.009 -19.150 1.00 94.75 195 LYS A CA 1
ATOM 1591 C C . LYS A 1 195 ? 11.190 -13.729 -17.723 1.00 94.75 195 LYS A C 1
ATOM 1593 O O . LYS A 1 195 ? 10.411 -14.508 -17.186 1.00 94.75 195 LYS A O 1
ATOM 1598 N N . TYR A 1 196 ? 11.617 -12.612 -17.132 1.00 93.75 196 TYR A N 1
ATOM 1599 C CA . TYR A 1 196 ? 11.218 -12.236 -15.777 1.00 93.75 196 TYR A CA 1
ATOM 1600 C C . TYR A 1 196 ? 9.698 -12.103 -15.643 1.00 93.75 196 TYR A C 1
ATOM 1602 O O . TYR A 1 196 ? 9.118 -12.671 -14.722 1.00 93.75 196 TYR A O 1
ATOM 1610 N N . ILE A 1 197 ? 9.047 -11.411 -16.580 1.00 93.00 197 ILE A N 1
ATOM 1611 C CA . ILE A 1 197 ? 7.589 -11.245 -16.598 1.00 93.00 197 ILE A CA 1
ATOM 1612 C C . ILE A 1 197 ? 6.883 -12.605 -16.648 1.00 93.00 197 ILE A C 1
ATOM 1614 O O . ILE A 1 197 ? 6.085 -12.920 -15.765 1.00 93.00 197 ILE A O 1
ATOM 1618 N N . ARG A 1 198 ? 7.240 -13.455 -17.617 1.00 92.25 198 ARG A N 1
ATOM 1619 C CA . ARG A 1 198 ? 6.619 -14.777 -17.813 1.00 92.25 198 ARG A CA 1
ATOM 1620 C C . ARG A 1 198 ? 6.853 -15.734 -16.642 1.00 92.25 198 ARG A C 1
ATOM 1622 O O . ARG A 1 198 ? 5.982 -16.548 -16.330 1.00 92.25 198 ARG A O 1
ATOM 1629 N N . ASP A 1 199 ? 8.012 -15.653 -15.993 1.00 91.44 199 ASP A N 1
ATOM 1630 C CA . ASP A 1 199 ? 8.342 -16.502 -14.847 1.00 91.44 199 ASP A CA 1
ATOM 1631 C C . ASP A 1 199 ? 7.607 -16.049 -13.579 1.00 91.44 199 ASP A C 1
ATOM 1633 O O . ASP A 1 199 ? 7.106 -16.888 -12.829 1.00 91.44 199 ASP A O 1
ATOM 1637 N N . ARG A 1 200 ? 7.523 -14.734 -13.335 1.00 89.06 200 ARG A N 1
ATOM 1638 C CA . ARG A 1 200 ? 6.999 -14.185 -12.076 1.00 89.06 200 ARG A CA 1
ATOM 1639 C C . ARG A 1 200 ? 5.485 -14.045 -12.054 1.00 89.06 200 ARG A C 1
ATOM 1641 O O . ARG A 1 200 ? 4.899 -14.303 -11.008 1.00 89.06 200 ARG A O 1
ATOM 1648 N N . LEU A 1 201 ? 4.845 -13.659 -13.160 1.00 88.12 201 LEU A N 1
ATOM 1649 C CA . LEU A 1 201 ? 3.413 -13.320 -13.158 1.00 88.12 201 LEU A CA 1
ATOM 1650 C C . LEU A 1 201 ? 2.493 -14.462 -12.736 1.00 88.12 201 LEU A C 1
ATOM 1652 O O . LEU A 1 201 ? 1.422 -14.203 -12.206 1.00 88.12 201 LEU A O 1
ATOM 1656 N N . LYS A 1 202 ? 2.935 -15.714 -12.868 1.00 86.94 202 LYS A N 1
ATOM 1657 C CA . LYS A 1 202 ? 2.184 -16.901 -12.430 1.00 86.94 202 LYS A CA 1
ATOM 1658 C C . LYS A 1 202 ? 1.814 -16.881 -10.940 1.00 86.94 202 LYS A C 1
ATOM 1660 O O . LYS A 1 202 ? 0.926 -17.618 -10.528 1.00 86.94 202 LYS A O 1
ATOM 1665 N N . GLU A 1 203 ? 2.510 -16.082 -10.130 1.00 87.19 203 GLU A N 1
ATOM 1666 C CA . GLU A 1 203 ? 2.276 -15.951 -8.688 1.00 87.19 203 GLU A CA 1
ATOM 1667 C C . GLU A 1 203 ? 1.364 -14.763 -8.310 1.00 87.19 203 GLU A C 1
ATOM 1669 O O . GLU A 1 203 ? 1.052 -14.597 -7.127 1.00 87.19 203 GLU A O 1
ATOM 1674 N N . TYR A 1 204 ? 0.947 -13.934 -9.276 1.00 91.62 204 TYR A N 1
ATOM 1675 C CA . TYR A 1 204 ? 0.263 -12.656 -9.045 1.00 91.62 204 TYR A CA 1
ATOM 1676 C C . TYR A 1 204 ? -1.033 -12.548 -9.852 1.00 91.62 204 TYR A C 1
ATOM 1678 O O . TYR A 1 204 ? -1.152 -13.116 -10.931 1.00 91.62 204 TYR A O 1
ATOM 1686 N N . VAL A 1 205 ? -2.003 -11.784 -9.342 1.00 91.56 205 VAL A N 1
ATOM 1687 C CA . VAL A 1 205 ? -3.283 -11.538 -10.040 1.00 91.56 205 VAL A CA 1
ATOM 1688 C C . VAL A 1 205 ? -3.239 -10.318 -10.962 1.00 91.56 205 VAL A C 1
ATOM 1690 O O . VAL A 1 205 ? -4.225 -10.002 -11.619 1.00 91.56 205 VAL A O 1
ATOM 1693 N N . GLY A 1 206 ? -2.112 -9.605 -10.994 1.00 91.31 206 GLY A N 1
ATOM 1694 C CA . GLY A 1 206 ? -1.944 -8.427 -11.830 1.00 91.31 206 GLY A CA 1
ATOM 1695 C C . GLY A 1 206 ? -0.616 -7.713 -11.612 1.00 91.31 206 GLY A C 1
ATOM 1696 O O . GLY A 1 206 ? 0.231 -8.127 -10.812 1.00 91.31 206 GLY A O 1
ATOM 1697 N N . VAL A 1 207 ? -0.463 -6.607 -12.333 1.00 92.44 207 VAL A N 1
ATOM 1698 C CA . VAL A 1 207 ? 0.727 -5.757 -12.338 1.00 92.44 207 VAL A CA 1
ATOM 1699 C C . VAL A 1 207 ? 0.384 -4.363 -11.841 1.00 92.44 207 VAL A C 1
ATOM 1701 O O . VAL A 1 207 ? -0.660 -3.808 -12.179 1.00 92.44 207 VAL A O 1
ATOM 1704 N N . LYS A 1 208 ? 1.305 -3.770 -11.084 1.00 92.88 208 LYS A N 1
ATOM 1705 C CA . LYS A 1 208 ? 1.259 -2.368 -10.683 1.00 92.88 208 LYS A CA 1
ATOM 1706 C C . LYS A 1 208 ? 2.467 -1.615 -11.236 1.00 92.88 208 LYS A C 1
ATOM 1708 O O . LYS A 1 208 ? 3.608 -2.068 -11.125 1.00 92.88 208 LYS A O 1
ATOM 1713 N N . VAL A 1 209 ? 2.187 -0.434 -11.779 1.00 93.00 209 VAL A N 1
ATOM 1714 C CA . VAL A 1 209 ? 3.183 0.586 -12.113 1.00 93.00 209 VAL A CA 1
ATOM 1715 C C . VAL A 1 209 ? 2.740 1.902 -11.469 1.00 93.00 209 VAL A C 1
ATOM 1717 O O . VAL A 1 209 ? 1.694 2.452 -11.800 1.00 93.00 209 VAL A O 1
ATOM 1720 N N . GLY A 1 210 ? 3.510 2.369 -10.494 1.00 92.19 210 GLY A N 1
ATOM 1721 C CA . GLY A 1 210 ? 3.344 3.587 -9.707 1.00 92.19 210 GLY A CA 1
ATOM 1722 C C . GLY A 1 210 ? 4.247 4.747 -10.141 1.00 92.19 210 GLY A C 1
ATOM 1723 O O . GLY A 1 210 ? 4.507 5.637 -9.338 1.00 92.19 210 GLY A O 1
ATOM 1724 N N . LEU A 1 211 ? 4.697 4.779 -11.399 1.00 93.19 211 LEU A N 1
ATOM 1725 C CA . LEU A 1 211 ? 5.601 5.814 -11.932 1.00 93.19 211 LEU A CA 1
ATOM 1726 C C . LEU A 1 211 ? 4.973 7.215 -12.097 1.00 93.19 211 LEU A C 1
ATOM 1728 O O . LEU A 1 211 ? 5.665 8.150 -12.496 1.00 93.19 211 LEU A O 1
ATOM 1732 N N . ALA A 1 212 ? 3.687 7.391 -11.772 1.00 90.31 212 ALA A N 1
ATOM 1733 C CA . ALA A 1 212 ? 2.970 8.669 -11.883 1.00 90.31 212 ALA A CA 1
ATOM 1734 C C . ALA A 1 212 ? 3.604 9.815 -11.072 1.00 90.31 212 ALA A C 1
ATOM 1736 O O . ALA A 1 212 ? 3.409 10.983 -11.396 1.00 90.31 212 ALA A O 1
ATOM 1737 N N . TYR A 1 213 ? 4.343 9.483 -10.010 1.00 86.88 213 TYR A N 1
ATOM 1738 C CA . TYR A 1 213 ? 5.020 10.456 -9.148 1.00 86.88 213 TYR A CA 1
ATOM 1739 C C . TYR A 1 213 ? 6.424 10.829 -9.636 1.00 86.88 213 TYR A C 1
ATOM 1741 O O . TYR A 1 213 ? 7.017 11.776 -9.128 1.00 86.88 213 TYR A O 1
ATOM 1749 N N . GLU A 1 214 ? 6.961 10.088 -10.604 1.00 88.94 214 GLU A N 1
ATOM 1750 C CA . GLU A 1 214 ? 8.338 10.242 -11.085 1.00 88.94 214 GLU A CA 1
ATOM 1751 C C . GLU A 1 214 ? 8.396 10.799 -12.508 1.00 88.94 214 GLU A C 1
ATOM 1753 O O . GLU A 1 214 ? 9.402 11.382 -12.911 1.00 88.94 214 GLU A O 1
ATOM 1758 N N . ARG A 1 215 ? 7.323 10.615 -13.285 1.00 92.44 215 ARG A N 1
ATOM 1759 C CA . ARG A 1 215 ? 7.259 11.005 -14.692 1.00 92.44 215 ARG A CA 1
ATOM 1760 C C . ARG A 1 215 ? 5.827 11.182 -15.183 1.00 92.44 215 ARG A C 1
ATOM 1762 O O . ARG A 1 215 ? 4.867 10.745 -14.554 1.00 92.44 215 ARG A O 1
ATOM 1769 N N . THR A 1 216 ? 5.698 11.757 -16.377 1.00 92.88 216 THR A N 1
ATOM 1770 C CA . THR A 1 216 ? 4.432 11.751 -17.118 1.00 92.88 216 THR A CA 1
ATOM 1771 C C . THR A 1 216 ? 3.937 10.322 -17.367 1.00 92.88 216 THR A C 1
ATOM 1773 O O . THR A 1 216 ? 4.720 9.429 -17.710 1.00 92.88 216 THR A O 1
ATOM 1776 N N . LEU A 1 217 ? 2.620 10.134 -17.243 1.00 92.81 217 LEU A N 1
ATOM 1777 C CA . LEU A 1 217 ? 1.919 8.897 -17.601 1.00 92.81 217 LEU A CA 1
ATOM 1778 C C . LEU A 1 217 ? 1.753 8.713 -19.116 1.00 92.81 217 LEU A C 1
ATOM 1780 O O . LEU A 1 217 ? 1.222 7.699 -19.559 1.00 92.81 217 LEU A O 1
ATOM 1784 N N . TYR A 1 218 ? 2.203 9.678 -19.917 1.00 95.19 218 TYR A N 1
ATOM 1785 C CA . TYR A 1 218 ? 2.247 9.547 -21.365 1.00 95.19 218 TYR A CA 1
ATOM 1786 C C . TYR A 1 218 ? 3.497 8.758 -21.789 1.00 95.19 218 TYR A C 1
ATOM 1788 O O . TYR A 1 218 ? 4.609 9.296 -21.814 1.00 95.19 218 TYR A O 1
ATOM 1796 N N . PHE A 1 219 ? 3.303 7.467 -22.072 1.00 96.31 219 PHE A N 1
ATOM 1797 C CA . PHE A 1 219 ? 4.315 6.569 -22.635 1.00 96.31 219 PHE A CA 1
ATOM 1798 C C . PHE A 1 219 ? 4.139 6.518 -24.155 1.00 96.31 219 PHE A C 1
ATOM 1800 O O . PHE A 1 219 ? 3.178 5.934 -24.657 1.00 96.31 219 PHE A O 1
ATOM 1807 N N . GLU A 1 220 ? 5.044 7.161 -24.887 1.00 97.38 220 GLU A N 1
ATOM 1808 C CA . GLU A 1 220 ? 4.979 7.243 -26.346 1.00 97.38 220 GLU A CA 1
ATOM 1809 C C . GLU A 1 220 ? 5.274 5.886 -26.986 1.00 97.38 220 GLU A C 1
ATOM 1811 O O . GLU A 1 220 ? 6.048 5.092 -26.452 1.00 97.38 220 GLU A O 1
ATOM 1816 N N . ASP A 1 221 ? 4.650 5.605 -28.129 1.00 96.44 221 ASP A N 1
ATOM 1817 C CA . ASP A 1 221 ? 5.043 4.458 -28.947 1.00 96.44 221 ASP A CA 1
ATOM 1818 C C . ASP A 1 221 ? 6.319 4.832 -29.705 1.00 96.44 221 ASP A C 1
ATOM 1820 O O . ASP A 1 221 ? 6.282 5.531 -30.718 1.00 96.44 221 ASP A O 1
ATOM 1824 N N . VAL A 1 222 ? 7.460 4.470 -29.121 1.00 97.00 222 VAL A N 1
ATOM 1825 C CA . VAL A 1 222 ? 8.785 4.836 -29.627 1.00 97.00 222 VAL A CA 1
ATOM 1826 C C . VAL A 1 222 ? 9.404 3.705 -30.431 1.00 97.00 222 VAL A C 1
ATOM 1828 O O . VAL A 1 222 ? 9.270 2.518 -30.112 1.00 97.00 222 VAL A O 1
ATOM 1831 N N . GLU A 1 223 ? 10.188 4.083 -31.435 1.00 97.69 223 GLU A N 1
ATOM 1832 C CA . GLU A 1 223 ? 10.936 3.118 -32.223 1.00 97.69 223 GLU A CA 1
ATOM 1833 C C . GLU A 1 223 ? 12.006 2.435 -31.359 1.00 97.69 223 GLU A C 1
ATOM 1835 O O . GLU A 1 223 ? 12.698 3.047 -30.537 1.00 97.69 223 GLU A O 1
ATOM 1840 N N . ARG A 1 224 ? 12.214 1.136 -31.591 1.00 97.94 224 ARG A N 1
ATOM 1841 C CA . ARG A 1 224 ? 13.192 0.332 -30.838 1.00 97.94 224 ARG A CA 1
ATOM 1842 C C . ARG A 1 224 ? 14.606 0.928 -30.868 1.00 97.94 224 ARG A C 1
ATOM 1844 O O . ARG A 1 224 ? 15.351 0.823 -29.894 1.00 97.94 224 ARG A O 1
ATOM 1851 N N . CYS A 1 225 ? 14.986 1.564 -31.977 1.00 98.06 225 CYS A N 1
ATOM 1852 C CA . CYS A 1 225 ? 16.298 2.193 -32.128 1.00 98.06 225 CYS A CA 1
ATOM 1853 C C . CYS A 1 225 ? 16.491 3.401 -31.191 1.00 98.06 225 CYS A C 1
ATOM 1855 O O . CYS A 1 225 ? 17.621 3.726 -30.828 1.00 98.06 225 CYS A O 1
ATOM 1857 N N . GLU A 1 226 ? 15.417 4.059 -30.755 1.00 98.00 226 GLU A N 1
ATOM 1858 C CA . GLU A 1 226 ? 15.473 5.181 -29.812 1.00 98.00 226 GLU A CA 1
ATOM 1859 C C . GLU A 1 226 ? 15.700 4.685 -28.391 1.00 98.00 226 GLU A C 1
ATOM 1861 O O . GLU A 1 226 ? 16.584 5.192 -27.699 1.00 98.00 226 GLU A O 1
ATOM 1866 N N . ALA A 1 227 ? 14.999 3.618 -28.005 1.00 97.88 227 ALA A N 1
ATOM 1867 C CA . ALA A 1 227 ? 15.243 2.915 -26.752 1.00 97.88 227 ALA A CA 1
ATOM 1868 C C . ALA A 1 227 ? 16.680 2.377 -26.673 1.00 97.88 227 ALA A C 1
ATOM 1870 O O . ALA A 1 227 ? 17.346 2.510 -25.647 1.00 97.88 227 ALA A O 1
ATOM 1871 N N . GLU A 1 228 ? 17.201 1.825 -27.773 1.00 97.81 228 GLU A N 1
ATOM 1872 C CA . GLU A 1 228 ? 18.587 1.360 -27.841 1.00 97.81 228 GLU A CA 1
ATOM 1873 C C . GLU A 1 228 ? 19.594 2.511 -27.685 1.00 97.81 228 GLU A C 1
ATOM 1875 O O . GLU A 1 228 ? 20.596 2.364 -26.979 1.00 97.81 228 GLU A O 1
ATOM 1880 N N . ARG A 1 229 ? 19.340 3.673 -28.307 1.00 96.69 229 ARG A N 1
ATOM 1881 C CA . ARG A 1 229 ? 20.168 4.879 -28.122 1.00 96.69 229 ARG A CA 1
ATOM 1882 C C . ARG A 1 229 ? 20.165 5.333 -26.661 1.00 96.69 229 ARG A C 1
ATOM 1884 O O . ARG A 1 229 ? 21.241 5.550 -26.105 1.00 96.69 229 ARG A O 1
ATOM 1891 N N . ALA A 1 230 ? 18.996 5.398 -26.027 1.00 95.81 230 ALA A N 1
ATOM 1892 C CA . ALA A 1 230 ? 18.854 5.746 -24.614 1.00 95.81 230 ALA A CA 1
ATOM 1893 C C . ALA A 1 230 ? 19.586 4.751 -23.690 1.00 95.81 230 ALA A C 1
ATOM 1895 O O . ALA A 1 230 ? 20.330 5.157 -22.794 1.00 95.81 230 ALA A O 1
ATOM 1896 N N . LEU A 1 231 ? 19.480 3.442 -23.953 1.00 95.62 231 LEU A N 1
ATOM 1897 C CA . LEU A 1 231 ? 20.235 2.419 -23.223 1.00 95.62 231 LEU A CA 1
ATOM 1898 C C . LEU A 1 231 ? 21.751 2.595 -23.395 1.00 95.62 231 LEU A C 1
ATOM 1900 O O . LEU A 1 231 ? 22.492 2.466 -22.422 1.00 95.62 231 LEU A O 1
ATOM 1904 N N . LYS A 1 232 ? 22.234 2.921 -24.600 1.00 93.56 232 LYS A N 1
ATOM 1905 C CA . LYS A 1 232 ? 23.662 3.194 -24.841 1.00 93.56 232 LYS A CA 1
ATOM 1906 C C . LYS A 1 232 ? 24.149 4.409 -24.058 1.00 93.56 232 LYS A C 1
ATOM 1908 O O . LYS A 1 232 ? 25.207 4.319 -23.443 1.00 93.56 232 LYS A O 1
ATOM 1913 N N . LEU A 1 233 ? 23.380 5.501 -24.008 1.00 91.69 233 LEU A N 1
ATOM 1914 C CA . LEU A 1 233 ? 23.704 6.658 -23.160 1.00 91.69 233 LEU A CA 1
ATOM 1915 C C . LEU A 1 233 ? 23.821 6.241 -21.691 1.00 91.69 233 LEU A C 1
ATOM 1917 O O . LEU A 1 233 ? 24.810 6.557 -21.027 1.00 91.69 233 LEU A O 1
ATOM 1921 N N . LEU A 1 234 ? 22.860 5.447 -21.213 1.00 89.12 234 LEU A N 1
ATOM 1922 C CA . LEU A 1 234 ? 22.872 4.916 -19.857 1.00 89.12 234 LEU A CA 1
ATOM 1923 C C . LEU A 1 234 ? 24.073 3.997 -19.594 1.00 89.12 234 LEU A C 1
ATOM 1925 O O . LEU A 1 234 ? 24.624 4.032 -18.501 1.00 89.12 234 LEU A O 1
ATOM 1929 N N . LEU A 1 235 ? 24.495 3.176 -20.558 1.00 88.56 235 LEU A N 1
ATOM 1930 C CA . LEU A 1 235 ? 25.658 2.289 -20.445 1.00 88.56 235 LEU A CA 1
ATOM 1931 C C . LEU A 1 235 ? 26.989 3.059 -20.475 1.00 88.56 235 LEU A C 1
ATOM 1933 O O . LEU A 1 235 ? 27.897 2.726 -19.711 1.00 88.56 235 LEU A O 1
ATOM 1937 N N . CYS A 1 236 ? 27.091 4.082 -21.327 1.00 80.94 236 CYS A N 1
ATOM 1938 C CA . CYS A 1 236 ? 28.302 4.869 -21.561 1.00 80.94 236 CYS A CA 1
ATOM 1939 C C . CYS A 1 236 ? 28.529 5.997 -20.547 1.00 80.94 236 CYS A C 1
ATOM 1941 O O . CYS A 1 236 ? 29.667 6.450 -20.428 1.00 80.94 236 CYS A O 1
ATOM 1943 N N . GLY A 1 237 ? 27.503 6.422 -19.799 1.00 64.38 237 GLY A N 1
ATOM 1944 C CA . GLY A 1 237 ? 27.551 7.525 -18.823 1.00 64.38 237 GLY A CA 1
ATOM 1945 C C . GLY A 1 237 ? 28.485 7.331 -17.618 1.00 64.38 237 GLY A C 1
ATOM 1946 O O . GLY A 1 237 ? 28.267 7.932 -16.574 1.00 64.38 237 GLY A O 1
ATOM 1947 N N . ASN A 1 238 ? 29.489 6.451 -17.706 1.00 57.88 238 ASN A N 1
ATOM 1948 C CA . ASN A 1 238 ? 30.555 6.336 -16.712 1.00 57.88 238 ASN A CA 1
ATOM 1949 C C . ASN A 1 238 ? 31.837 5.655 -17.236 1.00 57.88 238 ASN A C 1
ATOM 1951 O O . ASN A 1 238 ? 32.570 5.035 -16.465 1.00 57.88 238 ASN A O 1
ATOM 1955 N N . LEU A 1 239 ? 32.119 5.728 -18.542 1.00 47.19 239 LEU A N 1
ATOM 1956 C CA . LEU A 1 239 ? 33.421 5.306 -19.067 1.00 47.19 239 LEU A CA 1
ATOM 1957 C C . LEU A 1 239 ? 34.448 6.430 -18.827 1.00 47.19 239 LEU A C 1
ATOM 1959 O O . LEU A 1 239 ? 34.640 7.341 -19.627 1.00 47.19 239 LEU A O 1
ATOM 1963 N N . GLU A 1 240 ? 35.041 6.358 -17.639 1.00 49.12 240 GLU A N 1
ATOM 1964 C CA . GLU A 1 240 ? 36.352 6.872 -17.220 1.00 49.12 240 GLU A CA 1
ATOM 1965 C C . GLU A 1 240 ? 36.625 8.386 -17.117 1.00 49.12 240 GLU A C 1
ATOM 1967 O O . GLU A 1 240 ? 37.548 8.719 -16.378 1.00 49.12 240 GLU A O 1
ATOM 1972 N N . ALA A 1 241 ? 35.883 9.327 -17.726 1.00 51.72 241 ALA A N 1
ATOM 1973 C CA . ALA A 1 241 ? 36.262 10.756 -17.590 1.00 51.72 241 ALA A CA 1
ATOM 1974 C C . ALA A 1 241 ? 35.239 11.847 -17.999 1.00 51.72 241 ALA A C 1
ATOM 1976 O O . ALA A 1 241 ? 35.672 12.920 -18.422 1.00 51.72 241 ALA A O 1
ATOM 1977 N N . ARG A 1 242 ? 33.908 11.662 -17.950 1.00 52.31 242 ARG A N 1
ATOM 1978 C CA . ARG A 1 242 ? 32.982 12.721 -18.431 1.00 52.31 242 ARG A CA 1
ATOM 1979 C C . ARG A 1 242 ? 31.803 13.024 -17.508 1.00 52.31 242 ARG A C 1
ATOM 1981 O O . ARG A 1 242 ? 31.059 12.131 -17.130 1.00 52.31 242 ARG A O 1
ATOM 1988 N N . GLU A 1 243 ? 31.625 14.319 -17.241 1.00 59.81 243 GLU A N 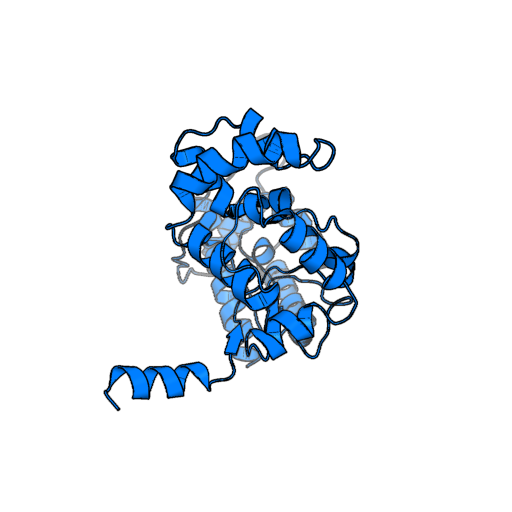1
ATOM 1989 C CA . GLU A 1 243 ? 30.620 15.015 -16.412 1.00 59.81 243 GLU A CA 1
ATOM 1990 C C . GLU A 1 243 ? 29.154 14.849 -16.867 1.00 59.81 243 GLU A C 1
ATOM 1992 O O . GLU A 1 243 ? 28.277 15.597 -16.441 1.00 59.81 243 GLU A O 1
ATOM 1997 N N . TYR A 1 244 ? 28.861 13.904 -17.759 1.00 71.00 244 TYR A N 1
ATOM 1998 C CA . TYR A 1 244 ? 27.562 13.809 -18.411 1.00 71.00 244 TYR A CA 1
ATOM 1999 C C . TYR A 1 244 ? 26.746 12.644 -17.849 1.00 71.00 244 TYR A C 1
ATOM 2001 O O . TYR A 1 244 ? 27.062 11.471 -18.051 1.00 71.00 244 TYR A O 1
ATOM 2009 N N . THR A 1 245 ? 25.673 13.004 -17.149 1.00 77.88 245 THR A N 1
ATOM 2010 C CA . THR A 1 245 ? 24.605 12.092 -16.738 1.00 77.88 245 THR A CA 1
ATOM 2011 C C . THR A 1 245 ? 23.402 12.361 -17.641 1.00 77.88 245 THR A C 1
ATOM 2013 O O . THR A 1 245 ? 22.951 13.508 -17.661 1.00 77.88 245 THR A O 1
ATOM 2016 N N . PRO A 1 246 ? 22.892 11.360 -18.384 1.00 84.12 246 PRO A N 1
ATOM 2017 C CA . PRO A 1 246 ? 21.754 11.570 -19.270 1.00 84.12 246 PRO A CA 1
ATOM 2018 C C . PRO A 1 246 ? 20.526 12.015 -18.471 1.00 84.12 246 PRO A C 1
ATOM 2020 O O . PRO A 1 246 ? 20.224 11.459 -17.410 1.00 84.12 246 PRO A O 1
ATOM 2023 N N . GLY A 1 247 ? 19.846 13.042 -18.974 1.00 89.69 247 GLY A N 1
ATOM 2024 C CA . GLY A 1 247 ? 18.648 13.605 -18.363 1.00 89.69 247 GLY A CA 1
ATOM 2025 C C . GLY A 1 247 ? 17.401 12.754 -18.607 1.00 89.69 247 GLY A C 1
ATOM 2026 O O . GLY A 1 247 ? 17.416 11.783 -19.362 1.00 89.69 247 GLY A O 1
ATOM 2027 N N . PHE A 1 248 ? 16.286 13.152 -17.988 1.00 91.06 248 PHE A N 1
ATOM 2028 C CA . PHE A 1 248 ? 15.002 12.459 -18.138 1.00 91.06 248 PHE A CA 1
ATOM 2029 C C . PHE A 1 248 ? 14.577 12.322 -19.608 1.00 91.06 248 PHE A C 1
ATOM 2031 O O . PHE A 1 248 ? 14.293 11.212 -20.037 1.00 91.06 248 PHE A O 1
ATOM 2038 N N . GLU A 1 249 ? 14.612 13.402 -20.393 1.00 93.81 249 GLU A N 1
ATOM 2039 C CA . GLU A 1 249 ? 14.205 13.386 -21.811 1.00 93.81 249 GLU A CA 1
ATOM 2040 C C . GLU A 1 249 ? 15.035 12.414 -22.664 1.00 93.81 249 GLU A C 1
ATOM 2042 O O . GLU A 1 249 ? 14.524 11.787 -23.585 1.00 93.81 249 GLU A O 1
ATOM 2047 N N . GLU A 1 250 ? 16.313 12.231 -22.330 1.00 94.44 250 GLU A N 1
ATOM 2048 C CA . GLU A 1 250 ? 17.220 11.344 -23.066 1.00 94.44 250 GLU A CA 1
ATOM 2049 C C . GLU A 1 250 ? 17.000 9.867 -22.713 1.00 94.44 250 GLU A C 1
ATOM 2051 O O . GLU A 1 250 ? 17.297 8.984 -23.518 1.00 94.44 250 GLU A O 1
ATOM 2056 N N . LEU A 1 251 ? 16.470 9.591 -21.517 1.00 94.75 251 LEU A N 1
ATOM 2057 C CA . LEU A 1 251 ? 16.164 8.241 -21.039 1.00 94.75 251 LEU A CA 1
ATOM 2058 C C . LEU A 1 251 ? 14.688 7.866 -21.191 1.00 94.75 251 LEU A C 1
ATOM 2060 O O . LEU A 1 251 ? 14.368 6.676 -21.194 1.00 94.75 251 LEU A O 1
ATOM 2064 N N . LYS A 1 252 ? 13.793 8.846 -21.354 1.00 95.94 252 LYS A N 1
ATOM 2065 C CA . LYS A 1 252 ? 12.351 8.647 -21.528 1.00 95.94 252 LYS A CA 1
ATOM 2066 C C . LYS A 1 252 ? 12.033 7.628 -22.632 1.00 95.94 252 LYS A C 1
ATOM 2068 O O . LYS A 1 252 ? 11.249 6.728 -22.333 1.00 95.94 252 LYS A O 1
ATOM 2073 N N . PRO A 1 253 ? 12.678 7.636 -23.821 1.00 97.81 253 PRO A N 1
ATOM 2074 C CA . PRO A 1 253 ? 12.422 6.621 -24.845 1.00 97.81 253 PRO A CA 1
ATOM 2075 C C . PRO A 1 253 ? 12.658 5.182 -24.368 1.00 97.81 253 PRO A C 1
ATOM 2077 O O . PRO A 1 253 ? 11.902 4.283 -24.718 1.00 97.81 253 PRO A O 1
ATOM 2080 N N . LEU A 1 254 ? 13.670 4.931 -23.527 1.00 97.50 254 LEU A N 1
ATOM 2081 C CA . LEU A 1 254 ? 13.887 3.588 -22.978 1.00 97.50 254 LEU A CA 1
ATOM 2082 C C . LEU A 1 254 ? 12.719 3.163 -22.081 1.00 97.50 254 LEU A C 1
ATOM 2084 O O . LEU A 1 254 ? 12.222 2.049 -22.198 1.00 97.50 254 LEU A O 1
ATOM 2088 N N . GLN A 1 255 ? 12.277 4.049 -21.195 1.00 97.06 255 GLN A N 1
ATOM 2089 C CA . GLN A 1 255 ? 11.188 3.763 -20.263 1.00 97.06 255 GLN A CA 1
ATOM 2090 C C . GLN A 1 255 ? 9.848 3.571 -20.996 1.00 97.06 255 GLN A C 1
ATOM 2092 O O . GLN A 1 255 ? 9.082 2.670 -20.663 1.00 97.06 255 GLN A O 1
ATOM 2097 N N . ASP A 1 256 ? 9.592 4.377 -22.026 1.00 98.00 256 ASP A N 1
ATOM 2098 C CA . ASP A 1 256 ? 8.412 4.281 -22.892 1.00 98.00 256 ASP A CA 1
ATOM 2099 C C . ASP A 1 256 ? 8.369 2.940 -23.609 1.00 98.00 256 ASP A C 1
ATOM 2101 O O . ASP A 1 256 ? 7.393 2.194 -23.500 1.00 98.00 256 ASP A O 1
ATOM 2105 N N . TYR A 1 257 ? 9.485 2.573 -24.233 1.00 98.25 257 TYR A N 1
ATOM 2106 C CA . TYR A 1 257 ? 9.633 1.287 -24.889 1.00 98.25 257 TYR A CA 1
ATOM 2107 C C . TYR A 1 257 ? 9.415 0.104 -23.938 1.00 98.25 257 TYR A C 1
ATOM 2109 O O . TYR A 1 257 ? 8.747 -0.863 -24.305 1.00 98.25 257 TYR A O 1
ATOM 2117 N N . LEU A 1 258 ? 9.952 0.167 -22.714 1.00 97.25 258 LEU A N 1
ATOM 2118 C CA . LEU A 1 258 ? 9.807 -0.898 -21.716 1.00 97.25 258 LEU A CA 1
ATOM 2119 C C . LEU A 1 258 ? 8.372 -1.023 -21.191 1.00 97.25 258 LEU A C 1
ATOM 2121 O O . LEU A 1 258 ? 7.926 -2.141 -20.937 1.00 97.25 258 LEU A O 1
ATOM 2125 N N . MET A 1 259 ? 7.630 0.084 -21.082 1.00 97.56 259 MET A N 1
ATOM 2126 C CA . MET A 1 259 ? 6.197 0.038 -20.780 1.00 97.56 259 MET A CA 1
ATOM 2127 C C . MET A 1 259 ? 5.421 -0.663 -21.902 1.00 97.56 259 MET A C 1
ATOM 2129 O O . MET A 1 259 ? 4.666 -1.594 -21.639 1.00 97.56 259 MET A O 1
ATOM 2133 N N . HIS A 1 260 ? 5.641 -0.283 -23.162 1.00 97.25 260 HIS A N 1
ATOM 2134 C CA . HIS A 1 260 ? 4.983 -0.944 -24.298 1.00 97.25 260 HIS A CA 1
ATOM 2135 C C . HIS A 1 260 ? 5.396 -2.411 -24.443 1.00 97.25 260 HIS A C 1
ATOM 2137 O O . HIS A 1 260 ? 4.578 -3.257 -24.798 1.00 97.25 260 HIS A O 1
ATOM 2143 N N . LEU A 1 261 ? 6.651 -2.745 -24.125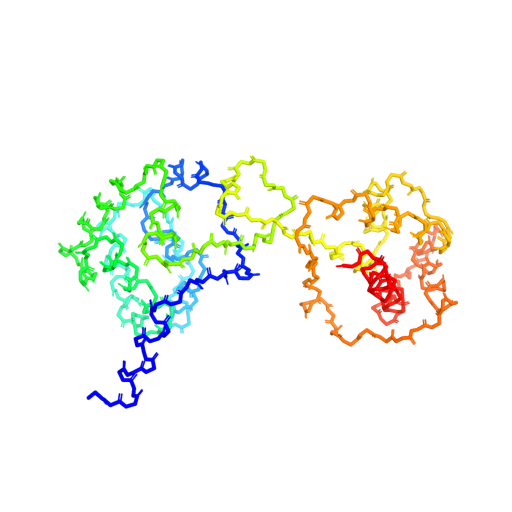 1.00 96.69 261 LEU A N 1
ATOM 2144 C CA . LEU A 1 261 ? 7.103 -4.131 -24.051 1.00 96.69 261 LEU A CA 1
ATOM 2145 C C . LEU A 1 261 ? 6.344 -4.904 -22.970 1.00 96.69 261 LEU A C 1
ATOM 2147 O O . LEU A 1 261 ? 5.867 -5.993 -23.259 1.00 96.69 261 LEU A O 1
ATOM 2151 N N . LEU A 1 262 ? 6.189 -4.345 -21.766 1.00 96.12 262 LEU A N 1
ATOM 2152 C CA . LEU A 1 262 ? 5.379 -4.953 -20.710 1.00 96.12 262 LEU A CA 1
ATOM 2153 C C . LEU A 1 262 ? 3.945 -5.208 -21.176 1.00 96.12 262 LEU A C 1
ATOM 2155 O O . LEU A 1 262 ? 3.450 -6.313 -20.989 1.00 96.12 262 LEU A O 1
ATOM 2159 N N . LEU A 1 263 ? 3.294 -4.214 -21.783 1.00 95.62 263 LEU A N 1
ATOM 2160 C CA . LEU A 1 263 ? 1.910 -4.341 -22.242 1.00 95.62 263 LEU A CA 1
ATOM 2161 C C . LEU A 1 263 ? 1.748 -5.456 -23.282 1.00 95.62 263 LEU A C 1
ATOM 2163 O O . LEU A 1 263 ? 0.821 -6.250 -23.160 1.00 95.62 263 LEU A O 1
ATOM 2167 N N . ARG A 1 264 ? 2.680 -5.576 -24.238 1.00 95.25 264 ARG A N 1
ATOM 2168 C CA . ARG A 1 264 ? 2.690 -6.685 -25.210 1.00 95.25 264 ARG A CA 1
ATOM 2169 C C . ARG A 1 264 ? 2.853 -8.047 -24.537 1.00 95.25 264 ARG A C 1
ATOM 2171 O O . ARG A 1 264 ? 2.149 -8.988 -24.877 1.00 95.25 264 ARG A O 1
ATOM 2178 N N . GLU A 1 265 ? 3.756 -8.157 -23.564 1.00 94.44 265 GLU A N 1
ATOM 2179 C CA . GLU A 1 265 ? 3.941 -9.414 -22.827 1.00 94.44 265 GLU A CA 1
ATOM 2180 C C . GLU A 1 265 ? 2.720 -9.780 -21.976 1.00 94.44 265 GLU A C 1
ATOM 2182 O O . GLU A 1 265 ? 2.418 -10.960 -21.827 1.00 94.44 265 GLU A O 1
ATOM 2187 N N . LEU A 1 266 ? 2.017 -8.789 -21.419 1.00 93.38 266 LEU A N 1
ATOM 2188 C CA . LEU A 1 266 ? 0.768 -9.011 -20.691 1.00 93.38 266 LEU A CA 1
ATOM 2189 C C . LEU A 1 266 ? -0.353 -9.466 -21.630 1.00 93.38 266 LEU A C 1
ATOM 2191 O O . LEU A 1 266 ? -1.042 -10.427 -21.315 1.00 93.38 266 LEU A O 1
ATOM 2195 N N . GLU A 1 267 ? -0.492 -8.841 -22.799 1.00 94.06 267 GLU A N 1
ATOM 2196 C CA . GLU A 1 267 ? -1.469 -9.252 -23.814 1.00 94.06 267 GLU A CA 1
ATOM 2197 C C . GLU A 1 267 ? -1.251 -10.704 -24.277 1.00 94.06 267 GLU A C 1
ATOM 2199 O O . GLU A 1 267 ? -2.213 -11.456 -24.422 1.00 94.06 267 GLU A O 1
ATOM 2204 N N . GLU A 1 268 ? 0.005 -11.133 -24.450 1.00 91.19 268 GLU A N 1
ATOM 2205 C CA . GLU A 1 268 ? 0.341 -12.521 -24.805 1.00 91.19 268 GLU A CA 1
ATOM 2206 C C . GLU A 1 268 ? -0.008 -13.540 -23.705 1.00 91.19 268 GLU A C 1
ATOM 2208 O O . GLU A 1 268 ? -0.238 -14.715 -24.006 1.00 91.19 268 GLU A O 1
ATOM 2213 N N . LEU A 1 269 ? -0.007 -13.123 -22.436 1.00 87.25 269 LEU A N 1
ATOM 2214 C CA . LEU A 1 269 ? -0.255 -14.000 -21.289 1.00 87.25 269 LEU A CA 1
ATOM 2215 C C . LEU A 1 269 ? -1.744 -14.151 -20.942 1.00 87.25 269 LEU A C 1
ATOM 2217 O O . LEU A 1 269 ? -2.094 -15.147 -20.300 1.00 87.25 269 LEU A O 1
ATOM 2221 N N . GLY A 1 270 ? -2.593 -13.232 -21.412 1.00 77.56 270 GLY A N 1
ATOM 2222 C CA . GLY A 1 270 ? -4.020 -13.152 -21.067 1.00 77.56 270 GLY A CA 1
ATOM 2223 C C . GLY A 1 270 ? -4.271 -12.595 -19.671 1.00 77.56 270 GLY A C 1
ATOM 2224 O O . GLY A 1 270 ? -5.389 -12.846 -19.170 1.00 77.56 270 GLY A O 1
#